Protein AF-H0E0T7-F1 (afdb_monomer_lite)

Foldseek 3Di:
DDPPPPDPDPPQPQQDDLVVLLVVLVVCLLVLLVLLLLLLVLLVVLVVLVVVLVVPQDPVLPDPCDPVNVVVCVVVVPPDQFAADSLLSVLLSLLVCLVSQLSSLLSNLSSLQSVQVNLLSLLVLLCSQPPPDDPVLSCLSNLLSNLLSVLSSVLSNQLSVLSNVLNPDGRVPSHPVSSVVSNVCSCVVSVVSVVSNLSSLLSNLVSQLSSLCSCLQQQQDPPVLSVLSNVLSVCSNVVPDVCSSNSSSVSSNQNSCLSVQNHVVGTGCCSVRSHRDHDDDPVRVVVVVVVVVVVVVVVVVVVPPPDPDPPDDDDPDDDDD

Secondary structure (DSSP, 8-state):
------------TT---HHHHHHHHHHHHHHHHHHHHHHHHHHHHHHHHHHHHHHTS-GGGSS---HHHHHHHHHTT---SS-BSHHHHHHHHHHHTHHHHHHHHHHHHHHHHHHHHHHHHHHHHHHHH---S-GGGGGHHHHHHHHHHHHHHHHHHHHHHHHHHHHTS-GGG-BHHHHHHHHHHHHHHTHHHHHHHHHHHHHHHHHHHHHHHHHHHHTSS-HHHHHHHHHHHHHHHSTT-TTHHHHHHHHHHHHHHHHTT-STT-S-THHHH-S--PPPPHHHHHHHHHHHHHHHHHHHHHHTSPP--------------

Organism: NCBI:txid1097667

Structure (mmCIF, N/CA/C/O backbone):
data_AF-H0E0T7-F1
#
_entry.id   AF-H0E0T7-F1
#
loop_
_atom_site.group_PDB
_atom_site.id
_atom_site.type_symbol
_atom_site.label_atom_id
_atom_site.label_alt_id
_atom_site.label_comp_id
_atom_site.label_asym_id
_atom_site.label_entity_id
_atom_site.label_seq_id
_atom_site.pdbx_PDB_ins_code
_atom_site.Cartn_x
_atom_site.Cartn_y
_atom_site.Cartn_z
_atom_site.occupancy
_atom_site.B_iso_or_equiv
_atom_site.auth_seq_id
_atom_site.auth_comp_id
_atom_site.auth_asym_id
_atom_site.auth_atom_id
_atom_site.pdbx_PDB_model_num
ATOM 1 N N . MET A 1 1 ? -18.294 32.234 38.973 1.00 54.59 1 MET A N 1
ATOM 2 C CA . MET A 1 1 ? -19.259 31.283 38.380 1.00 54.59 1 MET A CA 1
ATOM 3 C C . MET A 1 1 ? -18.972 31.163 36.890 1.00 54.59 1 MET A C 1
ATOM 5 O O . MET A 1 1 ? -19.380 32.014 36.115 1.00 54.59 1 MET A O 1
ATOM 9 N N . SER A 1 2 ? -18.179 30.170 36.495 1.00 55.69 2 SER A N 1
ATOM 10 C CA . SER A 1 2 ? -17.854 29.889 35.096 1.00 55.69 2 SER A CA 1
ATOM 11 C C . SER A 1 2 ? -19.007 29.110 34.465 1.00 55.69 2 SER A C 1
ATOM 13 O O . SER A 1 2 ? -19.163 27.913 34.684 1.00 55.69 2 SER A O 1
ATOM 15 N N . THR A 1 3 ? -19.840 29.794 33.684 1.00 61.31 3 THR A N 1
ATOM 16 C CA . THR A 1 3 ? -20.848 29.166 32.823 1.00 61.31 3 THR A CA 1
ATOM 17 C C . THR A 1 3 ? -20.144 28.277 31.804 1.00 61.31 3 THR A C 1
ATOM 19 O O . THR A 1 3 ? -19.611 28.752 30.797 1.00 61.31 3 THR A O 1
ATOM 22 N N . GLN A 1 4 ? -20.109 26.979 32.091 1.00 67.38 4 GLN A N 1
ATOM 23 C CA . GLN A 1 4 ? -19.620 25.947 31.193 1.00 67.38 4 GLN A CA 1
ATOM 24 C C . GLN A 1 4 ? -20.555 25.919 29.976 1.00 67.38 4 GLN A C 1
ATOM 26 O O . GLN A 1 4 ? -21.633 25.332 30.019 1.00 67.38 4 GLN A O 1
ATOM 31 N N . ARG A 1 5 ? -20.182 26.625 28.899 1.00 64.12 5 ARG A N 1
ATOM 32 C CA . ARG A 1 5 ? -20.914 26.587 27.626 1.00 64.12 5 ARG A CA 1
ATOM 33 C C . ARG A 1 5 ? -20.912 25.144 27.128 1.00 64.12 5 ARG A C 1
ATOM 35 O O . ARG A 1 5 ? -19.908 24.681 26.585 1.00 64.12 5 ARG A O 1
ATOM 42 N N . GLN A 1 6 ? -22.025 24.440 27.320 1.00 64.12 6 GLN A N 1
ATOM 43 C CA . GLN A 1 6 ? -22.269 23.159 26.672 1.00 64.12 6 GLN A CA 1
ATOM 44 C C . GLN A 1 6 ? -22.212 23.408 25.165 1.00 64.12 6 GLN A C 1
ATOM 46 O O . GLN A 1 6 ? -23.047 24.116 24.605 1.00 64.12 6 GLN A O 1
ATOM 51 N N . ARG A 1 7 ? -21.164 22.901 24.506 1.00 64.94 7 ARG A N 1
ATOM 52 C CA . ARG A 1 7 ? -21.111 22.934 23.045 1.00 64.94 7 ARG A CA 1
ATOM 53 C C . ARG A 1 7 ? -22.280 22.087 22.536 1.00 64.94 7 ARG A C 1
ATOM 55 O O . ARG A 1 7 ? -22.417 20.957 23.007 1.00 64.94 7 ARG A O 1
ATOM 62 N N . PRO A 1 8 ? -23.101 22.599 21.605 1.00 63.66 8 PRO A N 1
ATOM 63 C CA . PRO A 1 8 ? -24.199 21.827 21.046 1.00 63.66 8 PRO A CA 1
ATOM 64 C C . PRO A 1 8 ? -23.657 20.516 20.472 1.00 63.66 8 PRO A C 1
ATOM 66 O O . PRO A 1 8 ? -22.640 20.506 19.770 1.00 63.66 8 PRO A O 1
ATOM 69 N N . VAL A 1 9 ? -24.316 19.406 20.816 1.00 66.31 9 VAL A N 1
ATOM 70 C CA . VAL A 1 9 ? -23.969 18.076 20.312 1.00 66.31 9 VAL A CA 1
ATOM 71 C C . VAL A 1 9 ? -24.160 18.108 18.802 1.00 66.31 9 VAL A C 1
ATOM 73 O O . VAL A 1 9 ? -25.275 18.244 18.305 1.00 66.31 9 VAL A O 1
ATOM 76 N N . ARG A 1 10 ? -23.054 18.047 18.057 1.00 65.19 10 ARG A N 1
ATOM 77 C CA . ARG A 1 10 ? -23.099 18.026 16.597 1.00 65.19 10 ARG A CA 1
ATOM 78 C C . ARG A 1 10 ? -23.742 16.707 16.179 1.00 65.19 10 ARG A C 1
ATOM 80 O O . ARG A 1 10 ? -23.139 15.654 16.374 1.00 65.19 10 ARG A O 1
ATOM 87 N N . VAL A 1 11 ? -24.960 16.774 15.642 1.00 61.22 11 VAL A N 1
ATOM 88 C CA . VAL A 1 11 ? -25.666 15.602 15.116 1.00 61.22 11 VAL A CA 1
ATOM 89 C C . VAL A 1 11 ? -24.804 15.000 14.013 1.00 61.22 11 VAL A C 1
ATOM 91 O O . VAL A 1 11 ? -24.428 15.682 13.059 1.00 61.22 11 VAL A O 1
ATOM 94 N N . ILE A 1 12 ? -24.414 13.744 14.201 1.00 63.91 12 ILE A N 1
ATOM 95 C CA . ILE A 1 12 ? -23.593 13.007 13.251 1.00 63.91 12 ILE A CA 1
ATOM 96 C C . ILE A 1 12 ? -24.531 12.580 12.117 1.00 63.91 12 ILE A C 1
ATOM 98 O O . ILE A 1 12 ? -25.451 11.813 12.393 1.00 63.91 12 ILE A O 1
ATOM 102 N N . PRO A 1 13 ? -24.316 13.024 10.865 1.00 59.84 13 PRO A N 1
ATOM 103 C CA . PRO A 1 13 ? -25.237 12.753 9.754 1.00 59.84 13 PRO A CA 1
ATOM 104 C C . PRO A 1 13 ? -25.452 11.261 9.435 1.00 59.84 13 PRO A C 1
ATOM 106 O O . PRO A 1 13 ? -26.329 10.933 8.654 1.00 59.84 13 PRO A O 1
ATOM 109 N N . ASP A 1 14 ? -24.639 10.379 10.027 1.00 65.25 14 ASP A N 1
ATOM 110 C CA . ASP A 1 14 ? -24.499 8.955 9.698 1.00 65.25 14 ASP A CA 1
ATOM 111 C C . ASP A 1 14 ? -24.347 8.066 10.958 1.00 65.25 14 ASP A C 1
ATOM 113 O O . ASP A 1 14 ? -23.784 6.968 10.889 1.00 65.25 14 ASP A O 1
ATOM 117 N N . ALA A 1 15 ? -24.773 8.535 12.140 1.00 68.25 15 ALA A N 1
ATOM 118 C CA . ALA A 1 15 ? -24.691 7.734 13.366 1.00 68.25 15 ALA A CA 1
ATOM 119 C C . ALA A 1 15 ? -25.733 6.610 13.339 1.00 68.25 15 ALA A C 1
ATOM 121 O O . ALA A 1 15 ? -26.859 6.766 13.802 1.00 68.25 15 ALA A O 1
ATOM 122 N N . LEU A 1 16 ? -25.336 5.470 12.777 1.00 77.69 16 LEU A N 1
ATOM 123 C CA . LEU A 1 16 ? -26.046 4.213 12.959 1.00 77.69 16 LEU A CA 1
ATOM 124 C C . LEU A 1 16 ? -25.998 3.807 14.433 1.00 77.69 16 LEU A C 1
ATOM 126 O O . LEU A 1 16 ? -25.028 4.100 15.140 1.00 77.69 16 LEU A O 1
ATOM 130 N N . ASP A 1 17 ? -27.017 3.071 14.867 1.00 88.19 17 ASP A N 1
ATOM 131 C CA . ASP A 1 17 ? -26.993 2.417 16.170 1.00 88.19 17 ASP A CA 1
ATOM 132 C C . ASP A 1 17 ? -25.729 1.528 16.290 1.00 88.19 17 ASP A C 1
ATOM 134 O O . ASP A 1 17 ? -25.322 0.895 15.299 1.00 88.19 17 ASP A O 1
ATOM 138 N N . PRO A 1 18 ? -25.053 1.471 17.456 1.00 89.69 18 PRO A N 1
ATOM 139 C CA . PRO A 1 18 ? -23.836 0.680 17.611 1.00 89.69 18 PRO A CA 1
ATOM 140 C C . PRO A 1 18 ? -23.996 -0.786 17.197 1.00 89.69 18 PRO A C 1
ATOM 142 O O . PRO A 1 18 ? -23.063 -1.346 16.616 1.00 89.69 18 PRO A O 1
ATOM 145 N N . GLN A 1 19 ? -25.165 -1.400 17.414 1.00 91.62 19 GLN A N 1
ATOM 146 C CA . GLN A 1 19 ? -25.404 -2.792 17.019 1.00 91.62 19 GLN A CA 1
ATOM 147 C C . GLN A 1 19 ? -25.436 -2.944 15.496 1.00 91.62 19 GLN A C 1
ATOM 149 O O . GLN A 1 19 ? -24.751 -3.809 14.947 1.00 91.62 19 GLN A O 1
ATOM 154 N N . GLN A 1 20 ? -26.129 -2.039 14.799 1.00 91.50 20 GLN A N 1
ATOM 155 C CA . GLN A 1 20 ? -26.166 -2.012 13.333 1.00 91.50 20 GLN A CA 1
ATOM 156 C C . GLN A 1 20 ? -24.768 -1.817 12.731 1.00 91.50 20 GLN A C 1
ATOM 158 O O . GLN A 1 20 ? -24.409 -2.451 11.735 1.00 91.50 20 GLN A O 1
ATOM 163 N N . THR A 1 21 ? -23.941 -0.970 13.352 1.00 92.06 21 THR A N 1
ATOM 164 C CA . THR A 1 21 ? -22.544 -0.779 12.932 1.00 92.06 21 THR A CA 1
ATOM 165 C C . THR A 1 21 ? -21.756 -2.087 13.019 1.00 92.06 21 THR A C 1
ATOM 167 O O . THR A 1 21 ? -21.082 -2.458 12.053 1.00 92.06 21 THR A O 1
ATOM 170 N N . VAL A 1 22 ? -21.887 -2.814 14.131 1.00 94.19 22 VAL A N 1
ATOM 171 C CA . VAL A 1 22 ? -21.211 -4.102 14.352 1.00 94.19 22 VAL A CA 1
ATOM 172 C C . VAL A 1 22 ? -21.686 -5.165 13.364 1.00 94.19 22 VAL A C 1
ATOM 174 O O . VAL A 1 22 ? -20.870 -5.931 12.856 1.00 94.19 22 VAL A O 1
ATOM 177 N N . GLU A 1 23 ? -22.978 -5.226 13.046 1.00 94.81 23 GLU A N 1
ATOM 178 C CA . GLU A 1 23 ? -23.504 -6.186 12.068 1.00 94.81 23 GLU A CA 1
ATOM 179 C C . GLU A 1 23 ? -22.921 -5.981 10.668 1.00 94.81 23 GLU A C 1
ATOM 181 O O . GLU A 1 23 ? -22.515 -6.946 10.010 1.00 94.81 23 GLU A O 1
ATOM 186 N N . ILE A 1 24 ? -22.830 -4.725 10.220 1.00 93.44 24 ILE A N 1
ATOM 187 C CA . ILE A 1 24 ? -22.218 -4.387 8.930 1.00 93.44 24 ILE A CA 1
ATOM 188 C C . ILE A 1 24 ? -20.731 -4.760 8.939 1.00 93.44 24 ILE A C 1
ATOM 190 O O . ILE A 1 24 ? -20.232 -5.358 7.982 1.00 93.44 24 ILE A O 1
ATOM 194 N N . GLU A 1 25 ? -20.023 -4.442 10.022 1.00 94.88 25 GLU A N 1
ATOM 195 C CA . GLU A 1 25 ? -18.598 -4.743 10.160 1.00 94.88 25 GLU A CA 1
ATOM 196 C C . GLU A 1 25 ? -18.329 -6.244 10.198 1.00 94.88 25 GLU A C 1
ATOM 198 O O . GLU A 1 25 ? -17.434 -6.705 9.496 1.00 94.88 25 GLU A O 1
ATOM 203 N N . LYS A 1 26 ? -19.133 -7.035 10.917 1.00 95.62 26 LYS A N 1
ATOM 204 C CA . LYS A 1 26 ? -19.011 -8.503 10.962 1.00 95.62 26 LYS A CA 1
ATOM 205 C C . LYS A 1 26 ? -19.034 -9.135 9.571 1.00 95.62 26 LYS A C 1
ATOM 207 O O . LYS A 1 26 ? -18.266 -10.061 9.318 1.00 95.62 26 LYS A O 1
ATOM 212 N N . ARG A 1 27 ? -19.862 -8.619 8.656 1.00 96.12 27 ARG A N 1
ATOM 213 C CA . ARG A 1 27 ? -19.925 -9.099 7.262 1.00 96.12 27 ARG A CA 1
ATOM 214 C C . ARG A 1 27 ? -18.687 -8.711 6.451 1.00 96.12 27 ARG A C 1
ATOM 216 O O . ARG A 1 27 ? -18.260 -9.468 5.580 1.00 96.12 27 ARG A O 1
ATOM 223 N N . TRP A 1 28 ? -18.122 -7.534 6.713 1.00 96.06 28 TRP A N 1
ATOM 224 C CA . TRP A 1 28 ? -16.975 -7.007 5.972 1.00 96.06 28 TRP A CA 1
ATOM 225 C C . TRP A 1 28 ? -15.630 -7.533 6.486 1.00 96.06 28 TRP A C 1
ATOM 227 O O . TRP A 1 28 ? -14.752 -7.825 5.680 1.00 96.06 28 TRP A O 1
ATOM 237 N N . LEU A 1 29 ? -15.478 -7.717 7.798 1.00 96.31 29 LEU A N 1
ATOM 238 C CA . LEU A 1 29 ? -14.245 -8.119 8.480 1.00 96.31 29 LEU A CA 1
ATOM 239 C C . LEU A 1 29 ? -13.489 -9.298 7.842 1.00 96.31 29 LEU A C 1
ATOM 241 O O . LEU A 1 29 ? -12.291 -9.140 7.605 1.00 96.31 29 LEU A O 1
ATOM 245 N N . PRO A 1 30 ? -14.116 -10.448 7.514 1.00 97.81 30 PRO A N 1
ATOM 246 C CA . PRO A 1 30 ? -13.387 -11.550 6.889 1.00 97.81 30 PRO A CA 1
ATOM 247 C C . PRO A 1 30 ? -12.842 -11.171 5.508 1.00 97.81 30 PRO A C 1
ATOM 249 O O . PRO A 1 30 ? -11.707 -11.507 5.177 1.00 97.81 30 PRO A O 1
ATOM 252 N N . ARG A 1 31 ? -13.616 -10.409 4.725 1.00 97.94 31 ARG A N 1
ATOM 253 C CA . ARG A 1 31 ? -13.202 -9.928 3.401 1.00 97.94 31 ARG A CA 1
ATOM 254 C C . ARG A 1 31 ? -12.087 -8.899 3.534 1.00 97.94 31 ARG A C 1
ATOM 256 O O . ARG A 1 31 ? -11.059 -9.049 2.892 1.00 97.94 31 ARG A O 1
ATOM 263 N N . GLY A 1 32 ? -12.250 -7.914 4.417 1.00 97.62 32 GLY A N 1
ATOM 264 C CA . GLY A 1 32 ? -11.223 -6.918 4.727 1.00 97.62 32 GLY A CA 1
ATOM 265 C C . GLY A 1 32 ? -9.913 -7.561 5.181 1.00 97.62 32 GLY A C 1
ATOM 266 O O . GLY A 1 32 ? -8.845 -7.148 4.742 1.00 97.62 32 GLY A O 1
ATOM 267 N N . GLY A 1 33 ? -9.991 -8.624 5.983 1.00 98.00 33 GLY A N 1
ATOM 268 C CA . GLY A 1 33 ? -8.831 -9.395 6.416 1.00 98.00 33 GLY A CA 1
ATOM 269 C C . GLY A 1 33 ? -8.072 -10.060 5.267 1.00 98.00 33 GLY A C 1
ATOM 270 O O . GLY A 1 33 ? -6.858 -9.898 5.164 1.00 98.00 33 GLY A O 1
ATOM 271 N N . VAL A 1 34 ? -8.783 -10.754 4.373 1.00 98.50 34 VAL A N 1
ATOM 272 C CA . VAL A 1 34 ? -8.185 -11.374 3.175 1.00 98.50 34 VAL A CA 1
ATOM 273 C C . VAL A 1 34 ? -7.611 -10.314 2.232 1.00 98.50 34 VAL A C 1
ATOM 275 O O . VAL A 1 34 ? -6.477 -10.453 1.781 1.00 98.50 34 VAL A O 1
ATOM 278 N N . LEU A 1 35 ? -8.353 -9.229 1.987 1.00 98.31 35 LEU A N 1
ATOM 279 C CA . LEU A 1 35 ? -7.905 -8.112 1.151 1.00 98.31 35 LEU A CA 1
ATOM 280 C C . LEU A 1 35 ? -6.615 -7.489 1.690 1.00 98.31 35 LEU A C 1
ATOM 282 O O . LEU A 1 35 ? -5.707 -7.229 0.912 1.00 98.31 35 LEU A O 1
ATOM 286 N N . ALA A 1 36 ? -6.502 -7.296 3.007 1.00 98.38 36 ALA A N 1
ATOM 287 C CA . ALA A 1 36 ? -5.292 -6.766 3.631 1.00 98.38 36 ALA A CA 1
ATOM 288 C C . ALA A 1 36 ? -4.087 -7.698 3.466 1.00 98.38 36 ALA A C 1
ATOM 290 O O . ALA A 1 36 ? -3.005 -7.232 3.117 1.00 98.38 36 ALA A O 1
ATOM 291 N N . ILE A 1 37 ? -4.269 -9.009 3.651 1.00 98.56 37 ILE A N 1
ATOM 292 C CA . ILE A 1 37 ? -3.189 -9.985 3.451 1.00 98.56 37 ILE A CA 1
ATOM 293 C C . ILE A 1 37 ? -2.727 -9.977 1.993 1.00 98.56 37 ILE A C 1
ATOM 295 O O . ILE A 1 37 ? -1.532 -9.857 1.738 1.00 98.56 37 ILE A O 1
ATOM 299 N N . LEU A 1 38 ? -3.655 -10.045 1.036 1.00 98.50 38 LEU A N 1
ATOM 300 C CA . LEU A 1 38 ? -3.321 -10.021 -0.390 1.00 98.50 38 LEU A CA 1
ATOM 301 C C . LEU A 1 38 ? -2.666 -8.696 -0.804 1.00 98.50 38 LEU A C 1
ATOM 303 O O . LEU A 1 38 ? -1.661 -8.709 -1.510 1.00 98.50 38 LEU A O 1
ATOM 307 N N . ALA A 1 39 ? -3.171 -7.564 -0.307 1.00 97.94 39 ALA A N 1
ATOM 308 C CA . ALA A 1 39 ? -2.579 -6.248 -0.543 1.00 97.94 39 ALA A CA 1
ATOM 309 C C . ALA A 1 39 ? -1.152 -6.124 0.016 1.00 97.94 39 ALA A C 1
ATOM 311 O O . ALA A 1 39 ? -0.366 -5.334 -0.499 1.00 97.94 39 ALA A O 1
ATOM 312 N N . GLY A 1 40 ? -0.817 -6.877 1.070 1.00 97.31 40 GLY A N 1
ATOM 313 C CA . GLY A 1 40 ? 0.539 -6.954 1.612 1.00 97.31 40 GLY A CA 1
ATOM 314 C C . GLY A 1 40 ? 1.442 -7.935 0.862 1.00 97.31 40 GLY A C 1
ATOM 315 O O . GLY A 1 40 ? 2.601 -7.624 0.617 1.00 97.31 40 GLY A O 1
ATOM 316 N N . LEU A 1 41 ? 0.933 -9.109 0.485 1.00 98.06 41 LEU A N 1
ATOM 317 C CA . LEU A 1 41 ? 1.747 -10.173 -0.112 1.00 98.06 41 LEU A CA 1
ATOM 318 C C . LEU A 1 41 ? 2.013 -9.978 -1.607 1.00 98.06 41 LEU A C 1
ATOM 320 O O . LEU A 1 41 ? 3.118 -10.273 -2.049 1.00 98.06 41 LEU A O 1
ATOM 324 N N . LEU A 1 42 ? 1.049 -9.484 -2.390 1.00 97.94 42 LEU A N 1
ATOM 325 C CA . LEU A 1 42 ? 1.229 -9.357 -3.843 1.00 97.94 42 LEU A CA 1
ATOM 326 C C . LEU A 1 42 ? 2.368 -8.388 -4.213 1.00 97.94 42 LEU A C 1
ATOM 328 O O . LEU A 1 42 ? 3.257 -8.809 -4.954 1.00 97.94 42 LEU A O 1
ATOM 332 N N . PRO A 1 43 ? 2.441 -7.156 -3.661 1.00 95.94 43 PRO A N 1
ATOM 333 C CA . PRO A 1 43 ? 3.584 -6.270 -3.898 1.00 95.94 43 PRO A CA 1
ATOM 334 C C . PRO A 1 43 ? 4.914 -6.891 -3.464 1.00 95.94 43 PRO A C 1
ATOM 336 O O . PRO A 1 43 ? 5.921 -6.740 -4.147 1.00 95.94 43 PRO A O 1
ATOM 339 N N . LEU A 1 44 ? 4.918 -7.634 -2.350 1.00 95.88 44 LEU A N 1
ATOM 340 C CA . LEU A 1 44 ? 6.116 -8.303 -1.848 1.00 95.88 44 LEU A CA 1
ATOM 341 C C . LEU A 1 44 ? 6.620 -9.379 -2.820 1.00 95.88 44 LEU A C 1
ATOM 343 O O . LEU A 1 44 ? 7.819 -9.453 -3.070 1.00 95.88 44 LEU A O 1
ATOM 347 N N . ILE A 1 45 ? 5.718 -10.178 -3.397 1.00 96.94 45 ILE A N 1
ATOM 348 C CA . ILE A 1 45 ? 6.061 -11.151 -4.444 1.00 96.94 45 ILE A CA 1
ATOM 349 C C . ILE A 1 45 ? 6.608 -10.421 -5.675 1.00 96.94 45 ILE A C 1
ATOM 351 O O . ILE A 1 45 ? 7.632 -10.834 -6.210 1.00 96.94 45 ILE A O 1
ATOM 355 N N . GLY A 1 46 ? 5.984 -9.309 -6.080 1.00 95.12 46 GLY A N 1
ATOM 356 C CA . GLY A 1 46 ? 6.478 -8.473 -7.177 1.00 95.12 46 GLY A CA 1
ATOM 357 C C . GLY A 1 46 ? 7.914 -7.988 -6.951 1.00 95.12 46 GLY A C 1
ATOM 358 O O . GLY A 1 46 ? 8.751 -8.121 -7.838 1.00 95.12 46 GLY A O 1
ATOM 359 N N . ILE A 1 47 ? 8.227 -7.519 -5.741 1.00 93.50 47 ILE A N 1
ATOM 360 C CA . ILE A 1 47 ? 9.586 -7.098 -5.364 1.00 93.50 47 ILE A CA 1
ATOM 361 C C . ILE A 1 47 ? 10.568 -8.274 -5.406 1.00 93.50 47 ILE A C 1
ATOM 363 O O . ILE A 1 47 ? 11.690 -8.117 -5.871 1.00 93.50 47 ILE A O 1
ATOM 367 N N . ILE A 1 48 ? 10.173 -9.461 -4.939 1.00 94.38 48 ILE A N 1
ATOM 368 C CA . ILE A 1 48 ? 11.040 -10.650 -4.983 1.00 94.38 48 ILE A CA 1
ATOM 369 C C . ILE A 1 48 ? 11.350 -11.049 -6.432 1.00 94.38 48 ILE A C 1
ATOM 371 O O . ILE A 1 48 ? 12.493 -11.403 -6.721 1.00 94.38 48 ILE A O 1
ATOM 375 N N . LEU A 1 49 ? 10.372 -10.960 -7.340 1.00 94.69 49 LEU A N 1
ATOM 376 C CA . LEU A 1 49 ? 10.589 -11.194 -8.772 1.00 94.69 49 LEU A CA 1
ATOM 377 C C . LEU A 1 49 ? 11.580 -10.185 -9.357 1.00 94.69 49 LEU A C 1
ATOM 379 O O . LEU A 1 49 ? 12.513 -10.581 -10.048 1.00 94.69 49 LEU A O 1
ATOM 383 N N . GLU A 1 50 ? 11.425 -8.901 -9.034 1.00 90.88 50 GLU A N 1
ATOM 384 C CA . GLU A 1 50 ? 12.338 -7.844 -9.481 1.00 90.88 50 GLU A CA 1
ATOM 385 C C . GLU A 1 50 ? 13.761 -8.042 -8.935 1.00 90.88 50 GLU A C 1
ATOM 387 O O . GLU A 1 50 ? 14.737 -7.918 -9.675 1.00 90.88 50 GLU A O 1
ATOM 392 N N . ILE A 1 51 ? 13.894 -8.439 -7.663 1.00 91.50 51 ILE A N 1
ATOM 393 C CA . ILE A 1 51 ? 15.185 -8.821 -7.076 1.00 91.50 51 ILE A CA 1
ATOM 394 C C . ILE A 1 51 ? 15.776 -10.020 -7.826 1.00 91.50 51 ILE A C 1
ATOM 396 O O . ILE A 1 51 ? 16.980 -10.034 -8.071 1.00 91.50 51 ILE A O 1
ATOM 400 N N . GLY A 1 52 ? 14.956 -11.001 -8.212 1.00 92.44 52 GLY A N 1
ATOM 401 C CA . GLY A 1 52 ? 15.376 -12.133 -9.040 1.00 92.44 52 GLY A CA 1
ATOM 402 C C . GLY A 1 52 ? 15.997 -11.677 -10.359 1.00 92.44 52 GLY A C 1
ATOM 403 O O . GLY A 1 52 ? 17.153 -11.993 -10.608 1.00 92.44 52 GLY A O 1
ATOM 404 N N . VAL A 1 53 ? 15.285 -10.839 -11.119 1.00 90.88 53 VAL A N 1
ATOM 405 C CA . VAL A 1 53 ? 15.778 -10.247 -12.381 1.00 90.88 53 VAL A CA 1
ATOM 406 C C . VAL A 1 53 ? 17.068 -9.451 -12.167 1.00 90.88 53 VAL A C 1
ATOM 408 O O . VAL A 1 53 ? 17.972 -9.456 -12.996 1.00 90.88 53 VAL A O 1
ATOM 411 N N . SER A 1 54 ? 17.188 -8.770 -11.028 1.00 86.56 54 SER A N 1
ATOM 412 C CA . SER A 1 54 ? 18.370 -7.963 -10.728 1.00 86.56 54 SER A CA 1
ATOM 413 C C . SER A 1 54 ? 19.644 -8.774 -10.462 1.00 86.56 54 SER A C 1
ATOM 415 O O . SER A 1 54 ? 20.724 -8.191 -10.549 1.00 86.56 54 SER A O 1
ATOM 417 N N . ARG A 1 55 ? 19.532 -10.076 -10.148 1.00 87.62 55 ARG A N 1
ATOM 418 C CA . ARG A 1 55 ? 20.682 -10.968 -9.908 1.00 87.62 55 ARG A CA 1
ATOM 419 C C . ARG A 1 55 ? 21.390 -11.390 -11.189 1.00 87.62 55 ARG A C 1
ATOM 421 O O . ARG A 1 55 ? 22.575 -11.674 -11.122 1.00 87.62 55 ARG A O 1
ATOM 428 N N . ASP A 1 56 ? 20.689 -11.380 -12.319 1.00 83.12 56 ASP A N 1
ATOM 429 C CA . ASP A 1 56 ? 21.262 -11.713 -13.629 1.00 83.12 56 ASP A CA 1
ATOM 430 C C . ASP A 1 56 ? 21.958 -10.506 -14.282 1.00 83.12 56 ASP A C 1
ATOM 432 O O . ASP A 1 56 ? 22.447 -10.583 -15.410 1.00 83.12 56 ASP A O 1
ATOM 436 N N . ARG A 1 57 ? 22.027 -9.365 -13.579 1.00 78.12 57 ARG A N 1
ATOM 437 C CA . ARG A 1 57 ? 22.845 -8.234 -14.017 1.00 78.12 57 ARG A CA 1
ATOM 438 C C . ARG A 1 57 ? 24.325 -8.647 -14.003 1.00 78.12 57 ARG A C 1
ATOM 440 O O . ARG A 1 57 ? 24.779 -9.153 -12.981 1.00 78.12 57 ARG A O 1
ATOM 447 N N . PRO A 1 58 ? 25.093 -8.359 -15.069 1.00 69.19 58 PRO A N 1
ATOM 448 C CA . PRO A 1 58 ? 26.537 -8.553 -15.060 1.00 69.19 58 PRO A CA 1
ATOM 449 C C . PRO A 1 58 ? 27.151 -7.808 -13.870 1.00 69.19 58 PRO A C 1
ATOM 451 O O . PRO A 1 58 ? 26.895 -6.611 -13.712 1.00 69.19 58 PRO A O 1
ATOM 454 N N . ASP A 1 59 ? 27.969 -8.481 -13.058 1.00 64.81 59 ASP A N 1
ATOM 455 C CA . ASP A 1 59 ? 28.669 -7.864 -11.916 1.00 64.81 59 ASP A CA 1
ATOM 456 C C . ASP A 1 59 ? 29.517 -6.649 -12.356 1.00 64.81 59 ASP A C 1
ATOM 458 O O . ASP A 1 59 ? 29.683 -5.672 -11.618 1.00 64.81 59 ASP A O 1
ATOM 462 N N . ASP A 1 60 ? 29.959 -6.655 -13.615 1.00 56.44 60 ASP A N 1
ATOM 463 C CA . ASP A 1 60 ? 30.720 -5.584 -14.261 1.00 56.44 60 ASP A CA 1
ATOM 464 C C . ASP A 1 60 ? 29.900 -4.304 -14.501 1.00 56.44 60 ASP A C 1
ATOM 466 O O . ASP A 1 60 ? 30.469 -3.222 -14.634 1.00 56.44 60 ASP A O 1
ATOM 470 N N . ALA A 1 61 ? 28.564 -4.386 -14.524 1.00 50.41 61 ALA A N 1
ATOM 471 C CA . ALA A 1 61 ? 27.685 -3.223 -14.678 1.00 50.41 61 ALA A CA 1
ATOM 472 C C . ALA A 1 61 ? 27.634 -2.348 -13.411 1.00 50.41 61 ALA A C 1
ATOM 474 O O . ALA A 1 61 ? 27.241 -1.181 -13.479 1.00 50.41 61 ALA A O 1
ATOM 475 N N . GLY A 1 62 ? 28.019 -2.906 -12.256 1.00 48.09 62 GLY A N 1
ATOM 476 C CA . GLY A 1 62 ? 28.147 -2.190 -10.984 1.00 48.09 62 GLY A CA 1
ATOM 477 C C . GLY A 1 62 ? 29.553 -1.647 -10.715 1.00 48.09 62 GLY A C 1
ATOM 478 O O . GLY A 1 62 ? 29.718 -0.813 -9.821 1.00 48.09 62 GLY A O 1
ATOM 479 N N . GLN A 1 63 ? 30.565 -2.082 -11.473 1.00 52.78 63 GLN A N 1
ATOM 480 C CA . GLN A 1 63 ? 31.901 -1.511 -11.366 1.00 52.78 63 GLN A CA 1
ATOM 481 C C . GLN A 1 63 ? 31.909 -0.141 -12.040 1.00 52.78 63 GLN A C 1
ATOM 483 O O . GLN A 1 63 ? 31.610 0.001 -13.225 1.00 52.78 63 GLN A O 1
ATOM 488 N N . VAL A 1 64 ? 32.259 0.892 -11.272 1.00 54.97 64 VAL A N 1
ATOM 489 C CA . VAL A 1 64 ? 32.600 2.200 -11.829 1.00 54.97 64 VAL A CA 1
ATOM 490 C C . VAL A 1 64 ? 33.810 1.973 -12.730 1.00 54.97 64 VAL A C 1
ATOM 492 O O . VAL A 1 64 ? 34.931 1.882 -12.233 1.00 54.97 64 VAL A O 1
ATOM 495 N N . VAL A 1 65 ? 33.583 1.821 -14.038 1.00 58.94 65 VAL A N 1
ATOM 496 C CA . VAL A 1 65 ? 34.664 1.728 -15.021 1.00 58.94 65 VAL A CA 1
ATOM 497 C C . VAL A 1 65 ? 35.483 2.994 -14.847 1.00 58.94 65 VAL A C 1
ATOM 499 O O . VAL A 1 65 ? 34.977 4.106 -15.036 1.00 58.94 65 VAL A O 1
ATOM 502 N N . SER A 1 66 ? 36.721 2.836 -14.384 1.00 65.50 66 SER A N 1
ATOM 503 C CA . SER A 1 66 ? 37.572 3.985 -14.133 1.00 65.50 66 SER A CA 1
ATOM 504 C C . SER A 1 66 ? 37.798 4.725 -15.452 1.00 65.50 66 SER A C 1
ATOM 506 O O . SER A 1 66 ? 37.790 4.128 -16.531 1.00 65.50 66 SER A O 1
ATOM 508 N N . VAL A 1 67 ? 38.017 6.042 -15.391 1.00 69.56 67 VAL A N 1
ATOM 509 C CA . VAL A 1 67 ? 38.371 6.820 -16.593 1.00 69.56 67 VAL A CA 1
ATOM 510 C C . VAL A 1 67 ? 39.596 6.202 -17.284 1.00 69.56 67 VAL A C 1
ATOM 512 O O . VAL A 1 67 ? 39.668 6.195 -18.509 1.00 69.56 67 VAL A O 1
ATOM 515 N N . ALA A 1 68 ? 40.515 5.615 -16.508 1.00 71.75 68 ALA A N 1
ATOM 516 C CA . ALA A 1 68 ? 41.655 4.871 -17.024 1.00 71.75 68 ALA A CA 1
ATOM 517 C C . ALA A 1 68 ? 41.221 3.626 -17.817 1.00 71.75 68 ALA A C 1
ATOM 519 O O . ALA A 1 68 ? 41.613 3.514 -18.972 1.00 71.75 68 ALA A O 1
ATOM 520 N N . ASP A 1 69 ? 40.355 2.763 -17.275 1.00 70.38 69 ASP A N 1
ATOM 521 C CA . ASP A 1 69 ? 39.852 1.575 -17.987 1.00 70.38 69 ASP A CA 1
ATOM 522 C C . ASP A 1 69 ? 39.088 1.940 -19.262 1.00 70.38 69 ASP A C 1
ATOM 524 O O . ASP A 1 69 ? 39.229 1.270 -20.286 1.00 70.38 69 ASP A O 1
ATOM 528 N N . ALA A 1 70 ? 38.309 3.026 -19.229 1.00 69.75 70 ALA A N 1
ATOM 529 C CA . ALA A 1 70 ? 37.609 3.531 -20.406 1.00 69.75 70 ALA A CA 1
ATOM 530 C C . ALA A 1 70 ? 38.594 3.971 -21.507 1.00 69.75 70 ALA A C 1
ATOM 532 O O . ALA A 1 70 ? 38.406 3.629 -22.676 1.00 69.75 70 ALA A O 1
ATOM 533 N N . ILE A 1 71 ? 39.672 4.674 -21.136 1.00 73.38 71 ILE A N 1
ATOM 534 C CA . ILE A 1 71 ? 40.734 5.092 -22.064 1.00 73.38 71 ILE A CA 1
ATOM 535 C C . ILE A 1 71 ? 41.523 3.880 -22.573 1.00 73.38 71 ILE A C 1
ATOM 537 O O . ILE A 1 71 ? 41.823 3.816 -23.763 1.00 73.38 71 ILE A O 1
ATOM 541 N N . THR A 1 72 ? 41.839 2.908 -21.715 1.00 77.19 72 THR A N 1
ATOM 542 C CA . THR A 1 72 ? 42.589 1.704 -22.100 1.00 77.19 72 THR A CA 1
ATOM 543 C C . THR A 1 72 ? 41.795 0.834 -23.070 1.00 77.19 72 THR A C 1
ATOM 545 O O . THR A 1 72 ? 42.359 0.389 -24.067 1.00 77.19 72 THR A O 1
ATOM 548 N N . ARG A 1 73 ? 40.485 0.652 -22.852 1.00 69.12 73 ARG A N 1
ATOM 549 C CA . ARG A 1 73 ? 39.601 -0.061 -23.796 1.00 69.12 73 ARG A CA 1
ATOM 550 C C . ARG A 1 73 ? 39.498 0.667 -25.136 1.00 69.12 73 ARG A C 1
ATOM 552 O O . ARG A 1 73 ? 39.646 0.042 -26.182 1.00 69.12 73 ARG A O 1
ATOM 559 N N . TYR A 1 74 ? 39.346 1.994 -25.109 1.00 70.50 74 TYR A N 1
ATOM 560 C CA . TYR A 1 74 ? 39.336 2.810 -26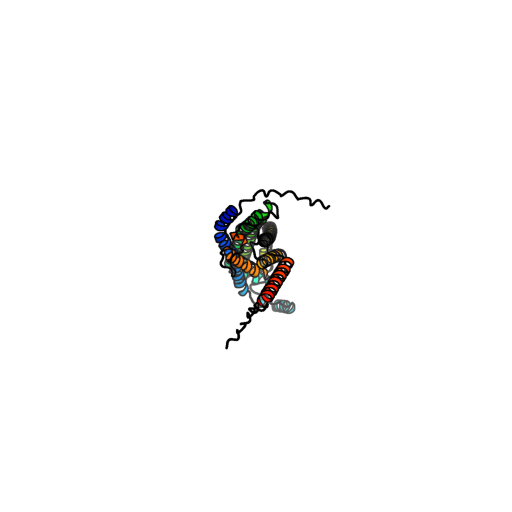.326 1.00 70.50 74 TYR A CA 1
ATOM 561 C C . TYR A 1 74 ? 40.660 2.710 -27.104 1.00 70.50 74 TYR A C 1
ATOM 563 O O . TYR A 1 74 ? 40.658 2.537 -28.322 1.00 70.50 74 TYR A O 1
ATOM 571 N N . ALA A 1 75 ? 41.796 2.771 -26.404 1.00 77.25 75 ALA A N 1
ATOM 572 C CA . ALA A 1 75 ? 43.129 2.685 -26.996 1.00 77.25 75 ALA A CA 1
ATOM 573 C C . ALA A 1 75 ? 43.468 1.284 -27.533 1.00 77.25 75 ALA A C 1
ATOM 575 O O . ALA A 1 75 ? 44.219 1.171 -28.500 1.00 77.25 75 ALA A O 1
ATOM 576 N N . ALA A 1 76 ? 42.905 0.225 -26.945 1.00 77.19 76 ALA A N 1
ATOM 577 C CA . ALA A 1 76 ? 43.097 -1.153 -27.394 1.00 77.19 76 ALA A CA 1
ATOM 578 C C . ALA A 1 76 ? 42.377 -1.474 -28.718 1.00 77.19 76 ALA A C 1
ATOM 580 O O . ALA A 1 76 ? 42.497 -2.590 -29.219 1.00 77.19 76 ALA A O 1
ATOM 581 N N . GLY A 1 77 ? 41.606 -0.534 -29.279 1.00 63.22 77 GLY A N 1
ATOM 582 C CA . GLY A 1 77 ? 40.758 -0.805 -30.441 1.00 63.22 77 GLY A CA 1
ATOM 583 C C . GLY A 1 77 ? 39.636 -1.797 -30.133 1.00 63.22 77 GLY A C 1
ATOM 584 O O . GLY A 1 77 ? 38.941 -2.231 -31.051 1.00 63.22 77 GLY A O 1
ATOM 585 N N . ASP A 1 78 ? 39.433 -2.120 -28.850 1.00 59.03 78 ASP A N 1
ATOM 586 C CA . ASP A 1 78 ? 38.283 -2.852 -28.347 1.00 59.03 78 ASP A CA 1
ATOM 587 C C . ASP A 1 78 ? 37.078 -1.909 -28.379 1.00 59.03 78 ASP A C 1
ATOM 589 O O . ASP A 1 78 ? 36.566 -1.425 -27.370 1.00 59.03 78 ASP A O 1
ATOM 593 N N . GLN A 1 79 ? 36.642 -1.602 -29.600 1.00 53.78 79 GLN A N 1
ATOM 594 C CA . GLN A 1 79 ? 35.385 -0.916 -29.858 1.00 53.78 79 GLN A CA 1
ATOM 595 C C . GLN A 1 79 ? 34.182 -1.841 -29.635 1.00 53.78 79 GLN A C 1
ATOM 597 O O . GLN A 1 79 ? 33.098 -1.508 -30.099 1.00 53.78 79 GLN A O 1
ATOM 602 N N . GLY A 1 80 ? 34.368 -2.961 -28.917 1.00 50.25 80 GLY A N 1
ATOM 603 C CA . GLY A 1 80 ? 33.328 -3.791 -28.331 1.00 50.25 80 GLY A CA 1
ATOM 604 C C . GLY A 1 80 ? 32.293 -4.243 -29.346 1.00 50.25 80 GLY A C 1
ATOM 605 O O . GLY A 1 80 ? 31.308 -3.550 -29.589 1.00 50.25 80 GLY A O 1
ATOM 606 N N . GLN A 1 81 ? 32.466 -5.444 -29.894 1.00 44.69 81 GLN A N 1
ATOM 607 C CA . GLN A 1 81 ? 31.365 -6.134 -30.556 1.00 44.69 81 GLN A CA 1
ATOM 608 C C . GLN A 1 81 ? 30.246 -6.386 -29.529 1.00 44.69 81 GLN A C 1
ATOM 610 O O . GLN A 1 81 ? 30.221 -7.414 -28.861 1.00 44.69 81 GLN A O 1
ATOM 615 N N . GLY A 1 82 ? 29.317 -5.436 -29.406 1.00 48.22 82 GLY A N 1
ATOM 616 C CA . GLY A 1 82 ? 27.913 -5.763 -29.198 1.00 48.22 82 GLY A CA 1
ATOM 617 C C . GLY A 1 82 ? 27.161 -5.211 -27.997 1.00 48.22 82 GLY A C 1
ATOM 618 O O . GLY A 1 82 ? 25.951 -5.373 -27.949 1.00 48.22 82 GLY A O 1
ATOM 619 N N . LEU A 1 83 ? 27.796 -4.520 -27.057 1.00 53.56 83 LEU A N 1
ATOM 620 C CA . LEU A 1 83 ? 27.074 -3.790 -26.011 1.00 53.56 83 LEU A CA 1
ATOM 621 C C . LEU A 1 83 ? 27.822 -2.488 -25.763 1.00 53.56 83 LEU A C 1
ATOM 623 O O . LEU A 1 83 ? 28.785 -2.439 -24.995 1.00 53.56 83 LEU A O 1
ATOM 627 N N . HIS A 1 84 ? 27.422 -1.420 -26.456 1.00 62.94 84 HIS A N 1
ATOM 628 C CA . HIS A 1 84 ? 28.081 -0.127 -26.297 1.00 62.94 84 HIS A CA 1
ATOM 629 C C . HIS A 1 84 ? 27.581 0.541 -25.017 1.00 62.94 84 HIS A C 1
ATOM 631 O O . HIS A 1 84 ? 26.747 1.438 -25.074 1.00 62.94 84 HIS A O 1
ATOM 637 N N . GLY A 1 85 ? 28.120 0.089 -23.882 1.00 65.12 85 GLY A N 1
ATOM 638 C CA . GLY A 1 85 ? 28.059 0.727 -22.571 1.00 65.12 85 GLY A CA 1
ATOM 639 C C . GLY A 1 85 ? 27.119 0.095 -21.544 1.00 65.12 85 GLY A C 1
ATOM 640 O O . GLY A 1 85 ? 26.264 -0.734 -21.842 1.00 65.12 85 GLY A O 1
ATOM 641 N N . ILE A 1 86 ? 27.317 0.503 -20.287 1.00 72.56 86 ILE A N 1
ATOM 642 C CA . ILE A 1 86 ? 26.651 -0.071 -19.107 1.00 72.56 86 ILE A CA 1
ATOM 643 C C . ILE A 1 86 ? 25.123 0.045 -19.213 1.00 72.56 86 ILE A C 1
ATOM 645 O O . ILE A 1 86 ? 24.411 -0.876 -18.824 1.00 72.56 86 ILE A O 1
ATOM 649 N N . GLN A 1 87 ? 24.605 1.147 -19.767 1.00 76.12 87 GLN A N 1
ATOM 650 C CA . GLN A 1 87 ? 23.159 1.343 -19.893 1.00 76.12 87 GLN A CA 1
ATOM 651 C C . GLN A 1 87 ? 22.532 0.402 -20.922 1.00 76.12 87 GLN A C 1
ATOM 653 O O . GLN A 1 87 ? 21.467 -0.141 -20.643 1.00 76.12 87 GLN A O 1
ATOM 658 N N . ALA A 1 88 ? 23.201 0.159 -22.054 1.00 81.50 88 ALA A N 1
ATOM 659 C CA . ALA A 1 88 ? 22.757 -0.819 -23.046 1.00 81.50 88 ALA A CA 1
ATOM 660 C C . ALA A 1 88 ? 22.731 -2.240 -22.464 1.00 81.50 88 ALA A C 1
ATOM 662 O O . ALA A 1 88 ? 21.718 -2.924 -22.573 1.00 81.50 88 ALA A O 1
ATOM 663 N N . GLY A 1 89 ? 23.790 -2.651 -21.756 1.00 81.19 89 GLY A N 1
ATOM 664 C CA . GLY A 1 89 ? 23.835 -3.962 -21.097 1.00 81.19 89 GLY A CA 1
ATOM 665 C C . GLY A 1 89 ? 22.740 -4.136 -20.043 1.00 81.19 89 GLY A C 1
ATOM 666 O O . GLY A 1 89 ? 22.058 -5.157 -20.013 1.00 81.19 89 GLY A O 1
ATOM 667 N N . VAL A 1 90 ? 22.506 -3.115 -19.213 1.00 82.88 90 VAL A N 1
ATOM 668 C CA . VAL A 1 90 ? 21.406 -3.140 -18.240 1.00 82.88 90 VAL A CA 1
ATOM 669 C C . VAL A 1 90 ? 20.055 -3.213 -18.957 1.00 82.88 90 VAL A C 1
ATOM 671 O O . VAL A 1 90 ? 19.245 -4.069 -18.613 1.00 82.88 90 VAL A O 1
ATOM 674 N N . ALA A 1 91 ? 19.802 -2.363 -19.953 1.00 85.25 91 ALA A N 1
ATOM 675 C CA . ALA A 1 91 ? 18.536 -2.346 -20.685 1.00 85.25 91 ALA A CA 1
ATOM 676 C C . ALA A 1 91 ? 18.242 -3.687 -21.378 1.00 85.25 91 ALA A C 1
ATOM 678 O O . ALA A 1 91 ? 17.115 -4.166 -21.270 1.00 85.25 91 ALA A O 1
ATOM 679 N N . ALA A 1 92 ? 19.250 -4.320 -21.987 1.00 85.88 92 ALA A N 1
ATOM 680 C CA . ALA A 1 92 ? 19.127 -5.640 -22.606 1.00 85.88 92 ALA A CA 1
ATOM 681 C C . ALA A 1 92 ? 18.715 -6.716 -21.585 1.00 85.88 92 ALA A C 1
ATOM 683 O O . ALA A 1 92 ? 17.712 -7.396 -21.784 1.00 85.88 92 ALA A O 1
ATOM 684 N N . VAL A 1 93 ? 19.396 -6.784 -20.432 1.00 86.56 93 VAL A N 1
ATOM 685 C CA . VAL A 1 93 ? 19.072 -7.743 -19.355 1.00 86.56 93 VAL A CA 1
ATOM 686 C C . VAL A 1 93 ? 17.642 -7.562 -18.838 1.00 86.56 93 VAL A C 1
ATOM 688 O O . VAL A 1 93 ? 16.941 -8.543 -18.586 1.00 86.56 93 VAL A O 1
ATOM 691 N N . TYR A 1 94 ? 17.180 -6.315 -18.675 1.00 87.25 94 TYR A N 1
ATOM 692 C CA . TYR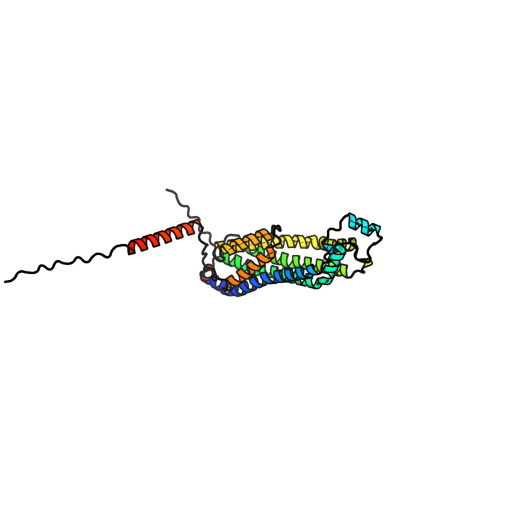 A 1 94 ? 15.790 -6.046 -18.284 1.00 87.25 94 TYR A CA 1
ATOM 693 C C . TYR A 1 94 ? 14.793 -6.405 -19.391 1.00 87.25 94 TYR A C 1
ATOM 695 O O . TYR A 1 94 ? 13.710 -6.895 -19.073 1.00 87.25 94 TYR A O 1
ATOM 703 N N . GLY A 1 95 ? 15.145 -6.176 -20.657 1.00 87.75 95 GLY A N 1
ATOM 704 C CA . GLY A 1 95 ? 14.321 -6.541 -21.807 1.00 87.75 95 GLY A CA 1
ATOM 705 C C . GLY A 1 95 ? 14.093 -8.045 -21.914 1.00 87.75 95 GLY A C 1
ATOM 706 O O . GLY A 1 95 ? 12.952 -8.483 -22.060 1.00 87.75 95 GLY A O 1
ATOM 707 N N . ASP A 1 96 ? 15.137 -8.846 -21.699 1.00 92.12 96 ASP A N 1
ATOM 708 C CA . ASP A 1 96 ? 15.045 -10.315 -21.697 1.00 92.12 96 ASP A CA 1
ATOM 709 C C . ASP A 1 96 ? 14.129 -10.846 -20.583 1.00 92.12 96 ASP A C 1
ATOM 711 O O . ASP A 1 96 ? 13.503 -11.901 -20.706 1.00 92.12 96 ASP A O 1
ATOM 715 N N . HIS A 1 97 ? 13.982 -10.071 -19.507 1.00 93.88 97 HIS A N 1
ATOM 716 C CA . HIS A 1 97 ? 13.124 -10.378 -18.368 1.00 93.88 97 HIS A CA 1
ATOM 717 C C . HIS A 1 97 ? 11.815 -9.577 -18.350 1.00 93.88 97 HIS A C 1
ATOM 719 O O . HIS A 1 97 ? 11.156 -9.501 -17.305 1.00 93.88 97 HIS A O 1
ATOM 725 N N . ALA A 1 98 ? 11.389 -9.010 -19.483 1.00 93.69 98 ALA A N 1
ATOM 726 C CA . ALA A 1 98 ? 10.194 -8.170 -19.560 1.00 93.69 98 ALA A CA 1
ATOM 727 C C . ALA A 1 98 ? 8.936 -8.859 -19.007 1.00 93.69 98 ALA A C 1
ATOM 729 O O . ALA A 1 98 ? 8.158 -8.231 -18.293 1.00 93.69 98 ALA A O 1
ATOM 730 N N . ALA A 1 99 ? 8.767 -10.168 -19.226 1.00 94.25 99 ALA A N 1
ATOM 731 C CA . ALA A 1 99 ? 7.644 -10.926 -18.666 1.00 94.25 99 ALA A CA 1
ATOM 732 C C . ALA A 1 99 ? 7.619 -10.906 -17.124 1.00 94.25 99 ALA A C 1
ATOM 734 O O . ALA A 1 99 ? 6.555 -10.743 -16.520 1.00 94.25 99 ALA A O 1
ATOM 735 N N . SER A 1 100 ? 8.784 -11.014 -16.480 1.00 94.19 100 SER A N 1
ATOM 736 C CA . SER A 1 100 ? 8.918 -10.935 -15.021 1.00 94.19 100 SER A CA 1
ATOM 737 C C . SER A 1 100 ? 8.637 -9.524 -14.501 1.00 94.19 100 SER A C 1
ATOM 739 O O . SER A 1 100 ? 7.998 -9.382 -13.458 1.00 94.19 100 SER A O 1
ATOM 741 N N . LEU A 1 101 ? 9.054 -8.488 -15.238 1.00 93.94 101 LEU A N 1
ATOM 742 C CA . LEU A 1 101 ? 8.775 -7.083 -14.906 1.00 93.94 101 LEU A CA 1
ATOM 743 C C . LEU A 1 101 ? 7.292 -6.735 -15.067 1.00 93.94 101 LEU A C 1
ATOM 745 O O . LEU A 1 101 ? 6.705 -6.079 -14.211 1.00 93.94 101 LEU A O 1
ATOM 749 N N . ILE A 1 102 ? 6.652 -7.214 -16.133 1.00 96.06 102 ILE A N 1
ATOM 750 C CA . ILE A 1 102 ? 5.207 -7.065 -16.335 1.00 96.06 102 ILE A CA 1
ATOM 751 C C . ILE A 1 102 ? 4.461 -7.801 -15.219 1.00 96.06 102 ILE A C 1
ATOM 753 O O . ILE A 1 102 ? 3.538 -7.250 -14.617 1.00 96.06 102 ILE A O 1
ATOM 757 N N . GLY A 1 103 ? 4.889 -9.021 -14.882 1.00 96.94 103 GLY A N 1
ATOM 758 C CA . GLY A 1 103 ? 4.343 -9.783 -13.762 1.00 96.94 103 GLY A CA 1
ATOM 759 C C . GLY A 1 103 ? 4.454 -9.033 -12.432 1.00 96.94 103 GLY A C 1
ATOM 760 O O . GLY A 1 103 ? 3.461 -8.909 -11.711 1.00 96.94 103 GLY A O 1
ATOM 761 N N . SER A 1 104 ? 5.626 -8.475 -12.113 1.00 95.75 104 SER A N 1
ATOM 762 C CA . SER A 1 104 ? 5.828 -7.699 -10.883 1.00 95.75 104 SER A CA 1
ATOM 763 C C . SER A 1 104 ? 5.018 -6.399 -10.868 1.00 95.75 104 SER A C 1
ATOM 765 O O . SER A 1 104 ? 4.456 -6.046 -9.824 1.00 95.75 104 SER A O 1
ATOM 767 N N . ALA A 1 105 ? 4.886 -5.720 -12.011 1.00 95.25 105 ALA A N 1
ATOM 768 C CA . ALA A 1 105 ? 4.056 -4.530 -12.168 1.00 95.25 105 ALA A CA 1
ATOM 769 C C . ALA A 1 105 ? 2.578 -4.837 -11.893 1.00 95.25 105 ALA A C 1
ATOM 771 O O . ALA A 1 105 ? 1.948 -4.156 -11.082 1.00 95.25 105 ALA A O 1
ATOM 772 N N . LEU A 1 106 ? 2.038 -5.903 -12.492 1.00 97.69 106 LEU A N 1
ATOM 773 C CA . LEU A 1 106 ? 0.650 -6.330 -12.289 1.00 97.69 106 LEU A CA 1
ATOM 774 C C . LEU A 1 106 ? 0.374 -6.708 -10.828 1.00 97.69 106 LEU A C 1
ATOM 776 O O . LEU A 1 106 ? -0.664 -6.335 -10.277 1.00 97.69 106 LEU A O 1
ATOM 780 N N . LEU A 1 107 ? 1.308 -7.407 -10.176 1.00 97.62 107 LEU A N 1
ATOM 781 C CA . LEU A 1 107 ? 1.197 -7.765 -8.759 1.00 97.62 107 LEU A CA 1
ATOM 782 C C . LEU A 1 107 ? 1.187 -6.527 -7.851 1.00 97.62 107 LEU A C 1
ATOM 784 O O . LEU A 1 107 ? 0.366 -6.443 -6.931 1.00 97.62 107 LEU A O 1
ATOM 788 N N . ASN A 1 108 ? 2.051 -5.547 -8.125 1.00 95.88 108 ASN A N 1
ATOM 789 C CA . ASN A 1 108 ? 2.072 -4.270 -7.411 1.00 95.88 108 ASN A CA 1
ATOM 790 C C . ASN A 1 108 ? 0.777 -3.473 -7.622 1.00 95.88 108 ASN A C 1
ATOM 792 O O . ASN A 1 108 ? 0.176 -3.005 -6.650 1.00 95.88 108 ASN A O 1
ATOM 796 N N . GLY A 1 109 ? 0.316 -3.370 -8.869 1.00 96.31 109 GLY A N 1
ATOM 797 C CA . GLY A 1 109 ? -0.939 -2.721 -9.239 1.00 96.31 109 GLY A CA 1
ATOM 798 C C . GLY A 1 109 ? -2.145 -3.311 -8.537 1.00 96.31 109 GLY A C 1
ATOM 799 O O . GLY A 1 109 ? -2.929 -2.594 -7.913 1.00 96.31 109 GLY A O 1
ATOM 800 N N . LEU A 1 110 ? -2.266 -4.637 -8.581 1.00 98.19 110 LEU A N 1
ATOM 801 C CA . LEU A 1 110 ? -3.345 -5.355 -7.917 1.00 98.19 110 LEU A CA 1
ATOM 802 C C . LEU A 1 110 ? -3.283 -5.154 -6.400 1.00 98.19 110 LEU A C 1
ATOM 804 O O . LEU A 1 110 ? -4.299 -4.837 -5.783 1.00 98.19 110 LEU A O 1
ATOM 808 N N . GLY A 1 111 ? -2.095 -5.254 -5.799 1.00 97.25 111 GLY A N 1
ATOM 809 C CA . GLY A 1 111 ? -1.902 -4.970 -4.378 1.00 97.25 111 GLY A CA 1
ATOM 810 C C . GLY A 1 111 ? -2.339 -3.553 -3.992 1.00 97.25 111 GLY A C 1
ATOM 811 O O . GLY A 1 111 ? -3.018 -3.369 -2.980 1.00 97.25 111 GLY A O 1
ATOM 812 N N . ALA A 1 112 ? -2.029 -2.556 -4.825 1.00 96.31 112 ALA A N 1
ATOM 813 C CA . ALA A 1 112 ? -2.489 -1.185 -4.639 1.00 96.31 112 ALA A CA 1
ATOM 814 C C . ALA A 1 112 ? -4.016 -1.057 -4.746 1.00 96.31 112 ALA A C 1
ATOM 816 O O . ALA A 1 112 ? -4.629 -0.435 -3.879 1.00 96.31 112 ALA A O 1
ATOM 817 N N . LEU A 1 113 ? -4.645 -1.682 -5.743 1.00 97.88 113 LEU A N 1
ATOM 818 C CA . LEU A 1 113 ? -6.101 -1.654 -5.922 1.00 97.88 113 LEU A CA 1
ATOM 819 C C . LEU A 1 113 ? -6.847 -2.291 -4.745 1.00 97.88 113 LEU A C 1
ATOM 821 O O . LEU A 1 113 ? -7.872 -1.768 -4.308 1.00 97.88 113 LEU A O 1
ATOM 825 N N . LEU A 1 114 ? -6.312 -3.371 -4.172 1.00 98.19 114 LEU A N 1
ATOM 826 C CA . LEU A 1 114 ? -6.894 -4.027 -2.997 1.00 98.19 114 LEU A CA 1
ATOM 827 C C . LEU A 1 114 ? -6.867 -3.141 -1.739 1.00 98.19 114 LEU A C 1
ATOM 829 O O . LEU A 1 114 ? -7.680 -3.340 -0.830 1.00 98.19 114 LEU A O 1
ATOM 833 N N . LEU A 1 115 ? -6.001 -2.122 -1.686 1.00 97.00 115 LEU A N 1
ATOM 834 C CA . LEU A 1 115 ? -6.008 -1.145 -0.594 1.00 97.00 115 LEU A CA 1
ATOM 835 C C . LEU A 1 115 ? -7.217 -0.221 -0.627 1.00 97.00 115 LEU A C 1
ATOM 837 O O . LEU A 1 115 ? -7.635 0.227 0.439 1.00 97.00 115 LEU A O 1
ATOM 841 N N . ALA A 1 116 ? -7.805 0.046 -1.795 1.00 97.25 116 ALA A N 1
ATOM 842 C CA . ALA A 1 116 ? -8.971 0.920 -1.909 1.00 97.25 116 ALA A CA 1
ATOM 843 C C . ALA A 1 116 ? -10.132 0.467 -0.998 1.00 97.25 116 ALA A C 1
ATOM 845 O O . ALA A 1 116 ? -10.497 1.216 -0.084 1.00 97.25 116 ALA A O 1
ATOM 846 N N . PRO A 1 117 ? -10.694 -0.751 -1.160 1.00 97.69 117 PRO A N 1
ATOM 847 C CA . PRO A 1 117 ? -11.783 -1.218 -0.304 1.00 97.69 117 PRO A CA 1
ATOM 848 C C . PRO A 1 117 ? -11.349 -1.425 1.153 1.00 97.69 117 PRO A C 1
ATOM 850 O O . PRO A 1 117 ? -12.169 -1.260 2.060 1.00 97.69 117 PRO A O 1
ATOM 853 N N . LEU A 1 118 ? -10.076 -1.759 1.397 1.00 98.06 118 LEU A N 1
ATOM 854 C CA . LEU A 1 118 ? -9.538 -1.939 2.745 1.00 98.06 118 LEU A CA 1
ATOM 855 C C . LEU A 1 118 ? -9.528 -0.625 3.534 1.00 98.06 118 LEU A C 1
ATOM 857 O O . LEU A 1 118 ? -10.102 -0.544 4.623 1.00 98.06 118 LEU A O 1
ATOM 861 N N . LEU A 1 119 ? -8.875 0.401 2.986 1.00 97.56 119 LEU A N 1
ATOM 862 C CA . LEU A 1 119 ? -8.729 1.708 3.622 1.00 97.56 119 LEU A CA 1
ATOM 863 C C . LEU A 1 119 ? -10.077 2.415 3.728 1.00 97.56 119 LEU A C 1
ATOM 865 O O . LEU A 1 119 ? -10.371 2.994 4.774 1.00 97.56 119 LEU A O 1
ATOM 869 N N . TYR A 1 120 ? -10.918 2.307 2.695 1.00 97.44 120 TYR A N 1
ATOM 870 C CA . TYR A 1 120 ? -12.288 2.811 2.736 1.00 97.44 120 TYR A CA 1
ATOM 871 C C . TYR A 1 120 ? -13.080 2.181 3.885 1.00 97.44 120 TYR A C 1
ATOM 873 O O . TYR A 1 120 ? -13.650 2.900 4.706 1.00 97.44 120 TYR A O 1
ATOM 881 N N . GLY A 1 121 ? -13.080 0.848 3.998 1.00 96.50 121 GLY A N 1
ATOM 882 C CA . GLY A 1 121 ? -13.805 0.152 5.060 1.00 96.50 121 GLY A CA 1
ATOM 883 C C . GLY A 1 121 ? -13.287 0.505 6.455 1.00 96.50 121 GLY A C 1
ATOM 884 O O . GLY A 1 121 ? -14.084 0.745 7.367 1.00 96.50 121 GLY A O 1
ATOM 885 N N . LEU A 1 122 ? -11.967 0.633 6.617 1.00 96.75 122 LEU A N 1
ATOM 886 C CA . LEU A 1 122 ? -11.359 1.018 7.890 1.00 96.75 122 LEU A CA 1
ATOM 887 C C . LEU A 1 122 ? -11.705 2.466 8.283 1.00 96.75 122 LEU A C 1
ATOM 889 O O . LEU A 1 122 ? -12.108 2.715 9.422 1.00 96.75 122 LEU A O 1
ATOM 893 N N . LEU A 1 123 ? -11.617 3.412 7.342 1.00 96.56 123 LEU A N 1
ATOM 894 C CA . LEU A 1 123 ? -12.009 4.810 7.554 1.00 96.56 123 LEU A CA 1
ATOM 895 C C . LEU A 1 123 ? -13.501 4.945 7.836 1.00 96.56 123 LEU A C 1
ATOM 897 O O . LEU A 1 123 ? -13.874 5.680 8.745 1.00 96.56 123 LEU A O 1
ATOM 901 N N . ARG A 1 124 ? -14.354 4.228 7.097 1.00 95.50 124 ARG A N 1
ATOM 902 C CA . ARG A 1 124 ? -15.808 4.233 7.299 1.00 95.50 124 ARG A CA 1
ATOM 903 C C . ARG A 1 124 ? -16.167 3.705 8.689 1.00 95.50 124 ARG A C 1
ATOM 905 O O . ARG A 1 124 ? -16.978 4.321 9.378 1.00 95.50 124 ARG A O 1
ATOM 912 N N . SER A 1 125 ? -15.523 2.622 9.126 1.00 94.81 125 SER A N 1
ATOM 913 C CA . SER A 1 125 ? -15.701 2.045 10.469 1.00 94.81 125 SER A CA 1
ATOM 914 C C . SER A 1 125 ? -15.270 3.029 11.564 1.00 94.81 125 SER A C 1
ATOM 916 O O . SER A 1 125 ? -15.977 3.228 12.556 1.00 94.81 125 SER A O 1
ATOM 918 N N . ALA A 1 126 ? -14.139 3.716 11.375 1.00 95.38 126 ALA A N 1
ATOM 919 C CA . ALA A 1 126 ? -13.689 4.754 12.301 1.00 95.38 126 ALA A CA 1
ATOM 920 C C . ALA A 1 126 ? -14.633 5.970 12.317 1.00 95.38 126 ALA A C 1
ATOM 922 O O . ALA A 1 126 ? -14.984 6.468 13.387 1.00 95.38 126 ALA A O 1
ATOM 923 N N . TYR A 1 127 ? -15.094 6.406 11.143 1.00 93.50 127 TYR A N 1
ATOM 924 C CA . TYR A 1 127 ? -15.964 7.566 10.972 1.00 93.50 127 TYR A CA 1
ATOM 925 C C . TYR A 1 127 ? -17.316 7.400 11.671 1.00 93.50 127 TYR A C 1
ATOM 927 O O . TYR A 1 127 ? -17.756 8.323 12.355 1.00 93.50 127 TYR A O 1
ATOM 935 N N . ARG A 1 128 ? -17.940 6.216 11.565 1.00 92.25 128 ARG A N 1
ATOM 936 C CA . ARG A 1 128 ? -19.209 5.894 12.250 1.00 92.25 128 ARG A CA 1
ATOM 937 C C . ARG A 1 128 ? -19.127 6.060 13.767 1.00 92.25 128 ARG A C 1
ATOM 939 O O . ARG A 1 128 ? -20.107 6.425 14.400 1.00 92.25 128 ARG A O 1
ATOM 946 N N . ARG A 1 129 ? -17.946 5.824 14.345 1.00 91.94 129 ARG A N 1
ATOM 947 C CA . ARG A 1 129 ? -17.692 5.985 15.783 1.00 91.94 129 ARG A CA 1
ATOM 948 C C . ARG A 1 129 ? -17.333 7.418 16.155 1.00 91.94 129 ARG A C 1
ATOM 950 O O . ARG A 1 129 ? -17.737 7.901 17.209 1.00 91.94 129 ARG A O 1
ATOM 957 N N . ARG A 1 130 ? -16.524 8.085 15.328 1.00 91.00 130 ARG A N 1
ATOM 958 C CA . ARG A 1 130 ? -16.073 9.459 15.563 1.00 91.00 130 ARG A CA 1
ATOM 959 C C . ARG A 1 130 ? -15.832 10.187 14.234 1.00 91.00 130 ARG A C 1
ATOM 961 O O . ARG A 1 130 ? -14.791 9.975 13.613 1.00 91.00 130 ARG A O 1
ATOM 968 N N . PRO A 1 131 ? -16.721 11.110 13.838 1.00 87.94 131 PRO A N 1
ATOM 969 C CA . PRO A 1 131 ? -16.527 11.934 12.649 1.00 87.94 131 PRO A CA 1
ATOM 970 C C . PRO A 1 131 ? -15.371 12.921 12.854 1.00 87.94 131 PRO A C 1
ATOM 972 O O . PRO A 1 131 ? -15.529 13.951 13.509 1.00 87.94 131 PRO A O 1
ATOM 975 N N . SER A 1 132 ? -14.188 12.596 12.333 1.00 86.31 132 SER A N 1
ATOM 976 C CA . SER A 1 132 ? -12.984 13.438 12.437 1.00 86.31 132 SER A CA 1
ATOM 977 C C . SER A 1 132 ? -12.714 14.293 11.194 1.00 86.31 132 SER A C 1
ATOM 979 O O . SER A 1 132 ? -12.025 15.303 11.300 1.00 86.31 132 SER A O 1
ATOM 981 N N . PHE A 1 133 ? -13.261 13.926 10.036 1.00 90.00 133 PHE A N 1
ATOM 982 C CA . PHE A 1 133 ? -13.042 14.579 8.738 1.00 90.00 133 PHE A CA 1
ATOM 983 C C . PHE A 1 133 ? -14.347 14.624 7.921 1.00 90.00 133 PHE A C 1
ATOM 985 O O . PHE A 1 133 ? -15.295 13.918 8.259 1.00 90.00 133 PHE A O 1
ATOM 992 N N . PRO A 1 134 ? -14.454 15.444 6.863 1.00 91.25 134 PRO A N 1
ATOM 993 C CA . PRO A 1 134 ? -15.634 15.449 5.994 1.00 91.25 134 PRO A CA 1
ATOM 994 C C . PRO A 1 134 ? -15.813 14.119 5.236 1.00 91.25 134 PRO A C 1
ATOM 996 O O . PRO A 1 134 ? -14.846 13.425 4.941 1.00 91.25 134 PRO A O 1
ATOM 999 N N . THR A 1 135 ? -17.052 13.754 4.894 1.00 90.38 135 THR A N 1
ATOM 1000 C CA . THR A 1 135 ? -17.403 12.457 4.268 1.00 90.38 135 THR A CA 1
ATOM 1001 C C . THR A 1 135 ? -16.688 12.202 2.944 1.00 90.38 135 THR A C 1
ATOM 1003 O O . THR A 1 135 ? -16.273 11.073 2.690 1.00 90.38 135 THR A O 1
ATOM 1006 N N . TRP A 1 136 ? -16.480 13.243 2.131 1.00 93.31 136 TRP A N 1
ATOM 1007 C CA . TRP A 1 136 ? -15.767 13.138 0.854 1.00 93.31 136 TRP A CA 1
ATOM 1008 C C . TRP A 1 136 ? -14.332 12.614 1.021 1.00 93.31 136 TRP A C 1
ATOM 1010 O O . TRP A 1 136 ? -13.824 11.920 0.145 1.00 93.31 136 TRP A O 1
ATOM 1020 N N . PHE A 1 137 ? -13.703 12.861 2.174 1.00 94.75 137 PHE A N 1
ATOM 1021 C CA . PHE A 1 137 ? -12.332 12.438 2.457 1.00 94.75 137 PHE A CA 1
ATOM 1022 C C . PHE A 1 137 ? -12.177 10.906 2.498 1.00 94.75 137 PHE A C 1
ATOM 1024 O O . PHE A 1 137 ? -11.097 10.385 2.232 1.00 94.75 137 PHE A O 1
ATOM 1031 N N . GLN A 1 138 ? -13.257 10.157 2.761 1.00 94.50 138 GLN A N 1
ATOM 1032 C CA . GLN A 1 138 ? -13.245 8.684 2.756 1.00 94.50 138 GLN A CA 1
ATOM 1033 C C . GLN A 1 138 ? -12.946 8.103 1.367 1.00 94.50 138 GLN A C 1
ATOM 1035 O O . GLN A 1 138 ? -12.449 6.984 1.268 1.00 94.50 138 GLN A O 1
ATOM 1040 N N . TRP A 1 139 ? -13.220 8.863 0.303 1.00 96.19 139 TRP A N 1
ATOM 1041 C CA . TRP A 1 139 ? -12.982 8.454 -1.081 1.00 96.19 139 TRP A CA 1
ATOM 1042 C C . TRP A 1 139 ? -11.557 8.719 -1.556 1.00 96.19 139 TRP A C 1
ATOM 1044 O O . TRP A 1 139 ? -11.125 8.120 -2.537 1.00 96.19 139 TRP A O 1
ATOM 1054 N N . LEU A 1 140 ? -10.803 9.561 -0.848 1.00 95.81 140 LEU A N 1
ATOM 1055 C CA . LEU A 1 140 ? -9.432 9.908 -1.209 1.00 95.81 140 LEU A CA 1
ATOM 1056 C C . LEU A 1 140 ? -8.518 8.677 -1.389 1.00 95.81 140 LEU A C 1
ATOM 1058 O O . LEU A 1 140 ? -7.897 8.576 -2.446 1.00 95.81 140 LEU A O 1
ATOM 1062 N N . PRO A 1 141 ? -8.460 7.695 -0.460 1.00 94.94 141 PRO A N 1
ATOM 1063 C CA . PRO A 1 141 ? -7.675 6.478 -0.681 1.00 94.94 141 PRO A CA 1
ATOM 1064 C C . PRO A 1 141 ? -8.167 5.632 -1.853 1.00 94.94 141 PRO A C 1
ATOM 1066 O O . PRO A 1 141 ? -7.361 4.934 -2.453 1.00 94.94 141 PRO A O 1
ATOM 1069 N N . VAL A 1 142 ? -9.464 5.668 -2.175 1.00 97.31 142 VAL A N 1
ATOM 1070 C CA . VAL A 1 142 ? -10.029 4.900 -3.295 1.00 97.31 142 VAL A CA 1
ATOM 1071 C C . VAL A 1 142 ? -9.544 5.488 -4.612 1.00 97.31 142 VAL A C 1
ATOM 1073 O O . VAL A 1 142 ? -8.973 4.768 -5.424 1.00 97.31 142 VAL A O 1
ATOM 1076 N N . VAL A 1 143 ? -9.700 6.804 -4.785 1.00 97.50 143 VAL A N 1
ATOM 1077 C CA . VAL A 1 143 ? -9.192 7.521 -5.963 1.00 97.50 143 VAL A CA 1
ATOM 1078 C C . VAL A 1 143 ? -7.682 7.340 -6.068 1.00 97.50 143 VAL A C 1
ATOM 1080 O O . VAL A 1 143 ? -7.186 6.967 -7.125 1.00 97.50 143 VAL A O 1
ATOM 1083 N N . GLY A 1 144 ? -6.960 7.516 -4.958 1.00 96.50 144 GLY A N 1
ATOM 1084 C CA . GLY A 1 144 ? -5.514 7.332 -4.909 1.00 96.50 144 GLY A CA 1
ATOM 1085 C C . GLY A 1 144 ? -5.071 5.944 -5.351 1.00 96.50 144 GLY A C 1
ATOM 1086 O O . GLY A 1 144 ? -4.208 5.822 -6.211 1.00 96.50 144 GLY A O 1
ATOM 1087 N N . ALA A 1 145 ? -5.678 4.895 -4.797 1.00 96.56 145 ALA A N 1
ATOM 1088 C CA . ALA A 1 145 ? -5.332 3.512 -5.104 1.00 96.56 145 ALA A CA 1
ATOM 1089 C C . ALA A 1 145 ? -5.691 3.114 -6.540 1.00 96.56 145 ALA A C 1
ATOM 1091 O O . ALA A 1 145 ? -4.935 2.368 -7.152 1.00 96.56 145 ALA A O 1
ATOM 1092 N N . VAL A 1 146 ? -6.798 3.620 -7.091 1.00 97.12 146 VAL A N 1
ATOM 1093 C CA . VAL A 1 146 ? -7.167 3.391 -8.497 1.00 97.12 146 VAL A CA 1
ATOM 1094 C C . VAL A 1 146 ? -6.187 4.091 -9.429 1.00 97.12 146 VAL A C 1
ATOM 1096 O O . VAL A 1 146 ? -5.647 3.460 -10.334 1.00 97.12 146 VAL A O 1
ATOM 1099 N N . VAL A 1 147 ? -5.910 5.369 -9.176 1.00 96.62 147 VAL A N 1
ATOM 1100 C CA . VAL A 1 147 ? -4.991 6.166 -9.992 1.00 96.62 147 VAL A CA 1
ATOM 1101 C C . VAL A 1 147 ? -3.569 5.604 -9.936 1.00 96.62 147 VAL A C 1
ATOM 1103 O O . VAL A 1 147 ? -2.960 5.375 -10.976 1.00 96.62 147 VAL A O 1
ATOM 1106 N N . PHE A 1 148 ? -3.053 5.331 -8.737 1.00 95.38 148 PHE A N 1
ATOM 1107 C CA . PHE A 1 148 ? -1.726 4.747 -8.547 1.00 95.38 148 PHE A CA 1
ATOM 1108 C C . PHE A 1 148 ? -1.653 3.314 -9.077 1.00 95.38 148 PHE A C 1
ATOM 1110 O O . PHE A 1 148 ? -0.708 2.964 -9.774 1.00 95.38 148 PHE A O 1
ATOM 1117 N N . GLY A 1 149 ? -2.657 2.490 -8.771 1.00 94.94 149 GLY A N 1
ATOM 1118 C CA . GLY A 1 149 ? -2.692 1.085 -9.159 1.00 94.94 149 GLY A CA 1
ATOM 1119 C C . GLY A 1 149 ? -2.747 0.910 -10.670 1.00 94.94 149 GLY A C 1
ATOM 1120 O O . GLY A 1 149 ? -1.935 0.176 -11.216 1.00 94.94 149 GLY A O 1
ATOM 1121 N N . ILE A 1 150 ? -3.652 1.606 -11.360 1.00 95.19 150 ILE A N 1
ATOM 1122 C CA . ILE A 1 150 ? -3.779 1.491 -12.819 1.00 95.19 150 ILE A CA 1
ATOM 1123 C C . ILE A 1 150 ? -2.657 2.264 -13.514 1.00 95.19 150 ILE A C 1
ATOM 1125 O O . ILE A 1 150 ? -1.953 1.696 -14.344 1.00 95.19 150 ILE A O 1
ATOM 1129 N N . GLY A 1 151 ? -2.462 3.538 -13.159 1.00 93.06 151 GLY A N 1
ATOM 1130 C CA . GLY A 1 151 ? -1.493 4.401 -13.833 1.00 93.06 151 GLY A CA 1
ATOM 1131 C C . GLY A 1 151 ? -0.049 3.959 -13.619 1.00 93.06 151 GLY A C 1
ATOM 1132 O O . GLY A 1 151 ? 0.712 3.881 -14.578 1.00 93.06 151 GLY A O 1
ATOM 1133 N N . GLY A 1 152 ? 0.312 3.587 -12.388 1.00 91.19 152 GLY A N 1
ATOM 1134 C CA . GLY A 1 152 ? 1.643 3.065 -12.077 1.00 91.19 152 GLY A CA 1
ATOM 1135 C C . GLY A 1 152 ? 1.922 1.735 -12.775 1.00 91.19 152 GLY A C 1
ATOM 1136 O O . GLY A 1 152 ? 3.003 1.549 -13.322 1.00 91.19 152 GLY A O 1
ATOM 1137 N N . THR A 1 153 ? 0.936 0.836 -12.834 1.00 94.38 153 THR A N 1
ATOM 1138 C CA . THR A 1 153 ? 1.097 -0.444 -13.543 1.00 94.38 153 THR A CA 1
ATOM 1139 C C . THR A 1 153 ? 1.249 -0.243 -15.037 1.00 94.38 153 THR A C 1
ATOM 1141 O O . THR A 1 153 ? 2.157 -0.813 -15.625 1.00 94.38 153 THR A O 1
ATOM 1144 N N . ALA A 1 154 ? 0.398 0.579 -15.653 1.00 94.69 154 ALA A N 1
ATOM 1145 C CA . ALA A 1 154 ? 0.495 0.869 -17.078 1.00 94.69 154 ALA A CA 1
ATOM 1146 C C . ALA A 1 154 ? 1.856 1.487 -17.434 1.00 94.69 154 ALA A C 1
ATOM 1148 O O . ALA A 1 154 ? 2.459 1.078 -18.421 1.00 94.69 154 ALA A O 1
ATOM 1149 N N . ALA A 1 155 ? 2.379 2.388 -16.594 1.00 92.00 155 ALA A N 1
ATOM 1150 C CA . ALA A 1 155 ? 3.705 2.962 -16.796 1.00 92.00 155 ALA A CA 1
ATOM 1151 C C . ALA A 1 155 ? 4.835 1.927 -16.689 1.00 92.00 155 ALA A C 1
ATOM 1153 O O . ALA A 1 155 ? 5.720 1.902 -17.539 1.00 92.00 155 ALA A O 1
ATOM 1154 N N . LEU A 1 156 ? 4.788 1.038 -15.693 1.00 92.25 156 LEU A N 1
ATOM 1155 C CA . LEU A 1 156 ? 5.782 -0.031 -15.545 1.00 92.25 156 LEU A CA 1
ATOM 1156 C C . LEU A 1 156 ? 5.707 -1.069 -16.674 1.00 92.25 156 LEU A C 1
ATOM 1158 O O . LEU A 1 156 ? 6.736 -1.566 -17.120 1.00 92.25 156 LEU A O 1
ATOM 1162 N N . VAL A 1 157 ? 4.503 -1.390 -17.152 1.00 94.50 157 VAL A N 1
ATOM 1163 C CA . VAL A 1 157 ? 4.311 -2.297 -18.292 1.00 94.50 157 VAL A CA 1
ATOM 1164 C C . VAL A 1 157 ? 4.858 -1.672 -19.572 1.00 94.50 157 VAL A C 1
ATOM 1166 O O . VAL A 1 157 ? 5.557 -2.352 -20.316 1.00 94.50 157 VAL A O 1
ATOM 1169 N N . TYR A 1 158 ? 4.591 -0.387 -19.816 1.00 93.69 158 TYR A N 1
ATOM 1170 C CA . TYR A 1 158 ? 5.140 0.320 -20.974 1.00 93.69 158 TYR A CA 1
ATOM 1171 C C . TYR A 1 158 ? 6.669 0.367 -20.941 1.00 93.69 158 TYR A C 1
ATOM 1173 O O . TYR A 1 158 ? 7.311 0.044 -21.934 1.00 93.69 158 TYR A O 1
ATOM 1181 N N . ASP A 1 159 ? 7.256 0.683 -19.785 1.00 90.56 159 ASP A N 1
ATOM 1182 C CA . ASP A 1 159 ? 8.708 0.656 -19.590 1.00 90.56 159 ASP A CA 1
ATOM 1183 C C . ASP A 1 159 ? 9.301 -0.741 -19.844 1.00 90.56 159 ASP A C 1
ATOM 1185 O O . ASP A 1 159 ? 10.333 -0.860 -20.502 1.00 90.56 159 ASP A O 1
ATOM 1189 N N . ALA A 1 160 ? 8.631 -1.809 -19.401 1.00 92.75 160 ALA A N 1
ATOM 1190 C CA . ALA A 1 160 ? 9.061 -3.177 -19.686 1.00 92.75 160 ALA A CA 1
ATOM 1191 C C . ALA A 1 160 ? 9.008 -3.514 -21.188 1.00 92.75 160 ALA A C 1
ATOM 1193 O O . ALA A 1 160 ? 9.937 -4.142 -21.691 1.00 92.75 160 ALA A O 1
ATOM 1194 N N . ILE A 1 161 ? 7.968 -3.069 -21.906 1.00 93.44 161 ILE A N 1
ATOM 1195 C CA . ILE A 1 161 ? 7.840 -3.255 -23.363 1.00 93.44 161 ILE A CA 1
ATOM 1196 C C . ILE A 1 161 ? 8.962 -2.515 -24.097 1.00 93.44 161 ILE A C 1
ATOM 1198 O O . ILE A 1 161 ? 9.640 -3.117 -24.920 1.00 93.44 161 ILE A O 1
ATOM 1202 N N . GLN A 1 162 ? 9.233 -1.255 -23.747 1.00 92.81 162 GLN A N 1
ATOM 1203 C CA . GLN A 1 162 ? 10.307 -0.475 -24.378 1.00 92.81 162 GLN A CA 1
ATOM 1204 C C . GLN A 1 162 ? 11.686 -1.125 -24.193 1.00 92.81 162 GLN A C 1
ATOM 1206 O O . GLN A 1 162 ? 12.516 -1.134 -25.103 1.00 92.81 162 GLN A O 1
ATOM 1211 N N . ARG A 1 163 ? 11.938 -1.727 -23.025 1.00 91.00 163 ARG A N 1
ATOM 1212 C CA . ARG A 1 163 ? 13.180 -2.478 -22.778 1.00 91.00 163 ARG A CA 1
ATOM 1213 C C . ARG A 1 163 ? 13.240 -3.780 -23.569 1.00 91.00 163 ARG A C 1
ATOM 1215 O O . ARG A 1 163 ? 14.318 -4.143 -24.027 1.00 91.00 163 ARG A O 1
ATOM 1222 N N . GLN A 1 164 ? 12.109 -4.461 -23.741 1.00 93.50 164 GLN A N 1
ATOM 1223 C CA . GLN A 1 164 ? 12.014 -5.654 -24.584 1.00 93.50 164 GLN A CA 1
ATOM 1224 C C . GLN A 1 164 ? 12.272 -5.320 -26.058 1.00 93.50 164 GLN A C 1
ATOM 1226 O O . GLN A 1 164 ? 13.017 -6.023 -26.735 1.00 93.50 164 GLN A O 1
ATOM 1231 N N . ASP A 1 165 ? 11.691 -4.231 -26.559 1.00 92.38 165 ASP A N 1
ATOM 1232 C CA . ASP A 1 165 ? 11.913 -3.771 -27.931 1.00 92.38 165 ASP A CA 1
ATOM 1233 C C . ASP A 1 165 ? 13.388 -3.426 -28.160 1.00 92.38 165 ASP A C 1
ATOM 1235 O O . ASP A 1 165 ? 13.956 -3.796 -29.189 1.00 92.38 165 ASP A O 1
ATOM 1239 N N . PHE A 1 166 ? 14.040 -2.811 -27.167 1.00 89.31 166 PHE A N 1
ATOM 1240 C CA . PHE A 1 166 ? 15.481 -2.573 -27.186 1.00 89.31 166 PHE A CA 1
ATOM 1241 C C . PHE A 1 166 ? 16.304 -3.874 -27.196 1.00 89.31 166 PHE A C 1
ATOM 1243 O O . PHE A 1 166 ? 17.243 -3.982 -27.986 1.00 89.31 166 PHE A O 1
ATOM 1250 N N . SER A 1 167 ? 15.972 -4.872 -26.366 1.00 89.19 167 SER A N 1
ATOM 1251 C CA . SER A 1 167 ? 16.737 -6.132 -26.317 1.00 89.19 167 SER A CA 1
ATOM 1252 C C . SER A 1 167 ? 16.586 -6.976 -27.587 1.00 89.19 167 SER A C 1
ATOM 1254 O O . SER A 1 167 ? 17.497 -7.719 -27.948 1.00 89.19 167 SER A O 1
ATOM 1256 N N . ASN A 1 168 ? 15.485 -6.801 -28.321 1.00 91.50 168 ASN A N 1
ATOM 1257 C CA . ASN A 1 168 ? 15.261 -7.436 -29.621 1.00 91.50 168 ASN A CA 1
ATOM 1258 C C . ASN A 1 168 ? 16.035 -6.779 -30.778 1.00 91.50 168 ASN A C 1
ATOM 1260 O O . ASN A 1 168 ? 16.059 -7.327 -31.885 1.00 91.50 168 ASN A O 1
ATOM 1264 N N . LEU A 1 169 ? 16.658 -5.613 -30.568 1.00 88.12 169 LEU A N 1
ATOM 1265 C CA . LEU A 1 169 ? 17.482 -4.984 -31.598 1.00 88.12 169 LEU A CA 1
ATOM 1266 C C . LEU A 1 169 ? 18.703 -5.858 -31.918 1.00 88.12 169 LEU A C 1
ATOM 1268 O O . LEU A 1 169 ? 19.249 -6.512 -31.025 1.00 88.12 169 LEU A O 1
ATOM 1272 N N . PRO A 1 170 ? 19.201 -5.835 -33.169 1.00 87.69 170 PRO A N 1
ATOM 1273 C CA . PRO A 1 170 ? 20.477 -6.452 -33.494 1.00 87.69 170 PRO A CA 1
ATOM 1274 C C . PRO A 1 170 ? 21.570 -5.945 -32.552 1.00 87.69 170 PRO A C 1
ATOM 1276 O O . PRO A 1 170 ? 21.639 -4.753 -32.272 1.00 87.69 170 PRO A O 1
ATOM 1279 N N . ILE A 1 171 ? 22.464 -6.835 -32.125 1.00 81.12 171 ILE A N 1
ATOM 1280 C CA . ILE A 1 171 ? 23.561 -6.551 -31.186 1.00 81.12 171 ILE A CA 1
ATOM 1281 C C . ILE A 1 171 ? 24.363 -5.286 -31.575 1.00 81.12 171 ILE A C 1
ATOM 1283 O O . ILE A 1 171 ? 24.694 -4.463 -30.729 1.00 81.12 171 ILE A O 1
ATOM 1287 N N . ALA A 1 172 ? 24.604 -5.057 -32.871 1.00 81.38 172 ALA A N 1
ATOM 1288 C CA . ALA A 1 172 ? 25.298 -3.860 -33.367 1.00 81.38 172 ALA A CA 1
ATOM 1289 C C . ALA A 1 172 ? 24.515 -2.537 -33.187 1.00 81.38 172 ALA A C 1
ATOM 1291 O O . ALA A 1 172 ? 25.105 -1.461 -33.227 1.00 81.38 172 ALA A O 1
ATOM 1292 N N . ALA A 1 173 ? 23.194 -2.607 -33.013 1.00 83.44 173 ALA A N 1
ATOM 1293 C CA . ALA A 1 173 ? 22.299 -1.471 -32.796 1.00 83.44 173 ALA A CA 1
ATOM 1294 C C . ALA A 1 173 ? 21.967 -1.238 -31.309 1.00 83.44 173 ALA A C 1
ATOM 1296 O O . ALA A 1 173 ? 21.380 -0.209 -30.976 1.00 83.44 173 ALA A O 1
ATOM 1297 N N . GLN A 1 174 ? 22.368 -2.143 -30.405 1.00 83.25 174 GLN A N 1
ATOM 1298 C CA . GLN A 1 174 ? 22.204 -1.993 -28.954 1.00 83.25 174 GLN A CA 1
ATOM 1299 C C . GLN A 1 174 ? 23.252 -1.028 -28.379 1.00 83.25 174 GLN A C 1
ATOM 1301 O O . GLN A 1 174 ? 24.183 -1.397 -27.656 1.00 83.25 174 GLN A O 1
ATOM 1306 N N . THR A 1 175 ? 23.122 0.247 -28.740 1.00 84.06 175 THR A N 1
ATOM 1307 C CA . THR A 1 175 ? 24.011 1.315 -28.282 1.00 84.06 175 THR A CA 1
ATOM 1308 C C . THR A 1 175 ? 23.472 2.014 -27.032 1.00 84.06 175 THR A C 1
ATOM 1310 O O . THR A 1 175 ? 22.270 2.012 -26.777 1.00 84.06 175 THR A O 1
ATOM 1313 N N . ASN A 1 176 ? 24.338 2.686 -26.263 1.00 82.31 176 ASN A N 1
ATOM 1314 C CA . ASN A 1 176 ? 23.909 3.560 -25.161 1.00 82.31 176 ASN A CA 1
ATOM 1315 C C . ASN A 1 176 ? 22.908 4.635 -25.607 1.00 82.31 176 ASN A C 1
ATOM 1317 O O . ASN A 1 176 ? 22.027 4.992 -24.830 1.00 82.31 176 ASN A O 1
ATOM 1321 N N . THR A 1 177 ? 23.046 5.171 -26.826 1.00 83.69 177 THR A N 1
ATOM 1322 C CA . THR A 1 177 ? 22.104 6.171 -27.346 1.00 83.69 177 THR A CA 1
ATOM 1323 C C . THR A 1 177 ? 20.739 5.539 -27.569 1.00 83.69 177 THR A C 1
ATOM 1325 O O . THR A 1 177 ? 19.768 6.042 -27.026 1.00 83.69 177 THR A O 1
ATOM 1328 N N . ALA A 1 178 ? 20.675 4.375 -28.223 1.00 84.00 178 ALA A N 1
ATOM 1329 C CA . ALA A 1 178 ? 19.425 3.642 -28.412 1.00 84.00 178 ALA A CA 1
ATOM 1330 C C . ALA A 1 178 ? 18.790 3.213 -27.074 1.00 84.00 178 ALA A C 1
ATOM 1332 O O . ALA A 1 178 ? 17.575 3.296 -26.912 1.00 84.00 178 ALA A O 1
ATOM 1333 N N . ALA A 1 179 ? 19.601 2.823 -26.083 1.00 84.44 179 ALA A N 1
ATOM 1334 C CA . ALA A 1 179 ? 19.121 2.509 -24.737 1.00 84.44 179 ALA A CA 1
ATOM 1335 C C . ALA A 1 179 ? 18.549 3.750 -24.034 1.00 84.44 179 ALA A C 1
ATOM 1337 O O . ALA A 1 179 ? 17.499 3.687 -23.398 1.00 84.44 179 ALA A O 1
ATOM 1338 N N . THR A 1 180 ? 19.229 4.891 -24.163 1.00 85.88 180 THR A N 1
ATOM 1339 C CA . THR A 1 180 ? 18.777 6.174 -23.609 1.00 85.88 180 THR A CA 1
ATOM 1340 C C . THR A 1 180 ? 17.486 6.631 -24.279 1.00 85.88 180 THR A C 1
ATOM 1342 O O . THR A 1 180 ? 16.573 7.066 -23.583 1.00 85.88 180 THR A O 1
ATOM 1345 N N . ASP A 1 181 ? 17.379 6.483 -25.599 1.00 86.62 181 ASP A N 1
ATOM 1346 C CA . ASP A 1 181 ? 16.190 6.839 -26.370 1.00 86.62 181 ASP A CA 1
ATOM 1347 C C . ASP A 1 181 ? 14.995 5.967 -25.969 1.00 86.62 181 ASP A C 1
ATOM 1349 O O . ASP A 1 181 ? 13.925 6.504 -25.696 1.00 86.62 181 ASP A O 1
ATOM 1353 N N . ALA A 1 182 ? 15.179 4.650 -25.812 1.00 85.31 182 ALA A N 1
ATOM 1354 C CA . ALA A 1 182 ? 14.130 3.749 -25.321 1.00 85.31 182 ALA A CA 1
ATOM 1355 C C . ALA A 1 182 ? 13.660 4.117 -23.897 1.00 85.31 182 ALA A C 1
ATOM 1357 O O . ALA A 1 182 ? 12.461 4.144 -23.605 1.00 85.31 182 ALA A O 1
ATOM 1358 N N . LEU A 1 183 ? 14.596 4.456 -23.002 1.00 83.81 183 LEU A N 1
ATOM 1359 C CA . LEU A 1 183 ? 14.279 4.879 -21.632 1.00 83.81 183 LEU A CA 1
ATOM 1360 C C . LEU A 1 183 ? 13.596 6.255 -21.579 1.00 83.81 183 LEU A C 1
ATOM 1362 O O . LEU A 1 183 ? 12.724 6.476 -20.733 1.00 83.81 183 LEU A O 1
ATOM 1366 N N . ASN A 1 184 ? 13.983 7.181 -22.455 1.00 87.81 184 ASN A N 1
ATOM 1367 C CA . ASN A 1 184 ? 13.388 8.512 -22.529 1.00 87.81 184 ASN A CA 1
ATOM 1368 C C . ASN A 1 184 ? 12.021 8.487 -23.210 1.00 87.81 184 ASN A C 1
ATOM 1370 O O . ASN A 1 184 ? 11.123 9.157 -22.715 1.00 87.81 184 ASN A O 1
ATOM 1374 N N . ALA A 1 185 ? 11.812 7.655 -24.233 1.00 83.56 185 ALA A N 1
ATOM 1375 C CA . ALA A 1 185 ? 10.500 7.455 -24.853 1.00 83.56 185 ALA A CA 1
ATOM 1376 C C . ALA A 1 185 ? 9.449 7.047 -23.806 1.00 83.56 185 ALA A C 1
ATOM 1378 O O . ALA A 1 185 ? 8.371 7.632 -23.734 1.00 83.56 185 ALA A O 1
ATOM 1379 N N . SER A 1 186 ? 9.809 6.129 -22.897 1.00 79.44 186 SER A N 1
ATOM 1380 C CA . SER A 1 186 ? 8.965 5.757 -21.752 1.00 79.44 186 SER A CA 1
ATOM 1381 C C . SER A 1 186 ? 8.591 6.946 -20.860 1.00 79.44 186 SER A C 1
ATOM 1383 O O . SER A 1 186 ? 7.446 7.074 -20.423 1.00 79.44 186 SER A O 1
ATOM 1385 N N . ARG A 1 187 ? 9.540 7.851 -20.596 1.00 80.31 187 ARG A N 1
ATOM 1386 C CA . ARG A 1 187 ? 9.317 9.028 -19.744 1.00 80.31 187 ARG A CA 1
ATOM 1387 C C . ARG A 1 187 ? 8.511 10.113 -20.444 1.00 80.31 187 ARG A C 1
ATOM 1389 O O . ARG A 1 187 ? 7.586 10.648 -19.834 1.00 80.31 187 ARG A O 1
ATOM 1396 N N . ASP A 1 188 ? 8.846 10.433 -21.684 1.00 86.88 188 ASP A N 1
ATOM 1397 C CA . ASP A 1 188 ? 8.262 11.552 -22.419 1.00 86.88 188 ASP A CA 1
ATOM 1398 C C . ASP A 1 188 ? 6.804 11.252 -22.791 1.00 86.88 188 ASP A C 1
ATOM 1400 O O . ASP A 1 188 ? 5.919 12.059 -22.492 1.00 86.88 188 ASP A O 1
ATOM 1404 N N . ASP A 1 189 ? 6.520 10.045 -23.293 1.00 87.25 189 ASP A N 1
ATOM 1405 C CA . ASP A 1 189 ? 5.162 9.629 -23.671 1.00 87.25 189 ASP A CA 1
ATOM 1406 C C . ASP A 1 189 ? 4.224 9.524 -22.462 1.00 87.25 189 ASP A C 1
ATOM 1408 O O . ASP A 1 189 ? 3.021 9.791 -22.551 1.00 87.25 189 ASP A O 1
ATOM 1412 N N . LEU A 1 190 ? 4.768 9.142 -21.303 1.00 88.94 190 LEU A N 1
ATOM 1413 C CA . LEU A 1 190 ? 3.987 8.873 -20.098 1.00 88.94 190 LEU A CA 1
ATOM 1414 C C . LEU A 1 190 ? 4.138 9.923 -19.007 1.00 88.94 190 LEU A C 1
ATOM 1416 O O . LEU A 1 190 ? 3.649 9.699 -17.898 1.00 88.94 190 LEU A O 1
ATOM 1420 N N . THR A 1 191 ? 4.740 11.082 -19.281 1.00 89.25 191 THR A N 1
ATOM 1421 C CA . THR A 1 191 ? 4.959 12.118 -18.254 1.00 89.25 191 THR A CA 1
ATOM 1422 C C . THR A 1 191 ? 3.661 12.457 -17.513 1.00 89.25 191 THR A C 1
ATOM 1424 O O . THR A 1 191 ? 3.630 12.490 -16.280 1.00 89.25 191 THR A O 1
ATOM 1427 N N . GLY A 1 192 ? 2.551 12.624 -18.242 1.00 88.50 192 GLY A N 1
ATOM 1428 C CA . GLY A 1 192 ? 1.239 12.875 -17.639 1.00 88.50 192 GLY A CA 1
ATOM 1429 C C . GLY A 1 192 ? 0.754 11.731 -16.741 1.00 88.50 192 GLY A C 1
ATOM 1430 O O . GLY A 1 192 ? 0.231 11.979 -15.654 1.00 88.50 192 GLY A O 1
ATOM 1431 N N . LEU A 1 193 ? 0.974 10.479 -17.153 1.00 89.69 193 LEU A N 1
ATOM 1432 C CA . LEU A 1 193 ? 0.580 9.290 -16.396 1.00 89.69 193 LEU A CA 1
ATOM 1433 C C . LEU A 1 193 ? 1.444 9.089 -15.145 1.00 89.69 193 LEU A C 1
ATOM 1435 O O . LEU A 1 193 ? 0.918 8.734 -14.092 1.00 89.69 193 LEU A O 1
ATOM 1439 N N . VAL A 1 194 ? 2.746 9.367 -15.232 1.00 87.81 194 VAL A N 1
ATOM 1440 C CA . VAL A 1 194 ? 3.691 9.303 -14.108 1.00 87.81 194 VAL A CA 1
ATOM 1441 C C . VAL A 1 194 ? 3.366 10.370 -13.061 1.00 87.81 194 VAL A C 1
ATOM 1443 O O . VAL A 1 194 ? 3.311 10.072 -11.862 1.00 87.81 194 VAL A O 1
ATOM 1446 N N . LEU A 1 195 ? 3.087 11.605 -13.490 1.00 90.81 195 LEU A N 1
ATOM 1447 C CA . LEU A 1 195 ? 2.646 12.675 -12.590 1.00 90.81 195 LEU A CA 1
ATOM 1448 C C . LEU A 1 195 ? 1.324 12.310 -11.912 1.00 90.81 195 LEU A C 1
ATOM 1450 O O . LEU A 1 195 ? 1.190 12.432 -10.692 1.00 90.81 195 LEU A O 1
ATOM 1454 N N . LEU A 1 196 ? 0.365 11.796 -12.683 1.00 91.25 196 LEU A N 1
ATOM 1455 C CA . LEU A 1 196 ? -0.919 11.344 -12.162 1.00 91.25 196 LEU A CA 1
ATOM 1456 C C . LEU A 1 196 ? -0.746 10.191 -11.155 1.00 91.25 196 LEU A C 1
ATOM 1458 O O . LEU A 1 196 ? -1.330 10.225 -10.070 1.00 91.25 196 LEU A O 1
ATOM 1462 N N . GLY A 1 197 ? 0.114 9.218 -11.463 1.00 91.62 197 GLY A N 1
ATOM 1463 C CA . GLY A 1 197 ? 0.488 8.130 -10.560 1.00 91.62 197 GLY A CA 1
ATOM 1464 C C . GLY A 1 197 ? 1.114 8.637 -9.259 1.00 91.62 197 GLY A C 1
ATOM 1465 O O . GLY A 1 197 ? 0.765 8.148 -8.185 1.00 91.62 197 GLY A O 1
ATOM 1466 N N . SER A 1 198 ? 1.945 9.681 -9.327 1.00 91.12 198 SER A N 1
ATOM 1467 C CA . SER A 1 198 ? 2.550 10.319 -8.148 1.00 91.12 198 SER A CA 1
ATOM 1468 C C . SER A 1 198 ? 1.496 10.948 -7.230 1.00 91.12 198 SER A C 1
ATOM 1470 O O . SER A 1 198 ? 1.520 10.728 -6.017 1.00 91.12 198 SER A O 1
ATOM 1472 N N . PHE A 1 199 ? 0.502 11.653 -7.784 1.00 93.56 199 PHE A N 1
ATOM 1473 C CA . PHE A 1 199 ? -0.640 12.139 -6.995 1.00 93.56 199 PHE A CA 1
ATOM 1474 C C . PHE A 1 199 ? -1.456 10.990 -6.398 1.00 93.56 199 PHE A C 1
ATOM 1476 O O . PHE A 1 199 ? -1.846 11.045 -5.227 1.00 93.56 199 PHE A O 1
ATOM 1483 N N . GLY A 1 200 ? -1.664 9.920 -7.171 1.00 95.06 200 GLY A N 1
ATOM 1484 C CA . GLY A 1 200 ? -2.297 8.697 -6.688 1.00 95.06 200 GLY A CA 1
ATOM 1485 C C . GLY A 1 200 ? -1.579 8.129 -5.462 1.00 95.06 200 GLY A C 1
ATOM 1486 O O . GLY A 1 200 ? -2.210 7.854 -4.438 1.00 95.06 200 GLY A O 1
ATOM 1487 N N . GLN A 1 201 ? -0.249 8.033 -5.522 1.00 94.38 201 GLN A N 1
ATOM 1488 C CA . GLN A 1 201 ? 0.592 7.575 -4.416 1.00 94.38 201 GLN A CA 1
ATOM 1489 C C . GLN A 1 201 ? 0.442 8.466 -3.178 1.00 94.38 201 GLN A C 1
ATOM 1491 O O . GLN A 1 201 ? 0.284 7.950 -2.067 1.00 94.38 201 GLN A O 1
ATOM 1496 N N . MET A 1 202 ? 0.435 9.791 -3.351 1.00 95.81 202 MET A N 1
ATOM 1497 C CA . MET A 1 202 ? 0.227 10.732 -2.244 1.00 95.81 202 MET A CA 1
ATOM 1498 C C . MET A 1 202 ? -1.142 10.540 -1.584 1.00 95.81 202 MET A C 1
ATOM 1500 O O . MET A 1 202 ? -1.242 10.532 -0.356 1.00 95.81 202 MET A O 1
ATOM 1504 N N . PHE A 1 203 ? -2.199 10.324 -2.368 1.00 97.00 203 PHE A N 1
ATOM 1505 C CA . PHE A 1 203 ? -3.538 10.059 -1.837 1.00 97.00 203 PHE A CA 1
ATOM 1506 C C . PHE A 1 203 ? -3.628 8.724 -1.096 1.00 97.00 203 PHE A C 1
ATOM 1508 O O . PHE A 1 203 ? -4.259 8.663 -0.037 1.00 97.00 203 PHE A O 1
ATOM 1515 N N . VAL A 1 204 ? -2.960 7.675 -1.587 1.00 96.44 204 VAL A N 1
ATOM 1516 C CA . VAL A 1 204 ? -2.833 6.406 -0.851 1.00 96.44 204 VAL A CA 1
ATOM 1517 C C . VAL A 1 204 ? -2.115 6.634 0.475 1.00 96.44 204 VAL A C 1
ATOM 1519 O O . VAL A 1 204 ? -2.598 6.176 1.508 1.00 96.44 204 VAL A O 1
ATOM 1522 N N . ALA A 1 205 ? -1.005 7.374 0.476 1.00 96.25 205 ALA A N 1
ATOM 1523 C CA . ALA A 1 205 ? -0.244 7.662 1.686 1.00 96.25 205 ALA A CA 1
ATOM 1524 C C . ALA A 1 205 ? -1.087 8.413 2.727 1.00 96.25 205 ALA A C 1
ATOM 1526 O O . ALA A 1 205 ? -1.213 7.964 3.870 1.00 96.25 205 ALA A O 1
ATOM 1527 N N . VAL A 1 206 ? -1.742 9.504 2.321 1.00 97.12 206 VAL A N 1
ATOM 1528 C CA . VAL A 1 206 ? -2.668 10.261 3.179 1.00 97.12 206 VAL A CA 1
ATOM 1529 C C . VAL A 1 206 ? -3.792 9.359 3.692 1.00 97.12 206 VAL A C 1
ATOM 1531 O O . VAL A 1 206 ? -4.123 9.396 4.878 1.00 97.12 206 VAL A O 1
ATOM 1534 N N . GLY A 1 207 ? -4.339 8.502 2.830 1.00 96.94 207 GLY A N 1
ATOM 1535 C CA . GLY A 1 207 ? -5.363 7.525 3.178 1.00 96.94 207 GLY A CA 1
ATOM 1536 C C . GLY A 1 207 ? -4.915 6.519 4.239 1.00 96.94 207 GLY A C 1
ATOM 1537 O O . GLY A 1 207 ? -5.636 6.310 5.214 1.00 96.94 207 GLY A O 1
ATOM 1538 N N . ILE A 1 208 ? -3.717 5.942 4.100 1.00 97.69 208 ILE A N 1
ATOM 1539 C CA . ILE A 1 208 ? -3.125 5.028 5.091 1.00 97.69 208 ILE A CA 1
ATOM 1540 C C . ILE A 1 208 ? -2.959 5.746 6.432 1.00 97.69 208 ILE A C 1
ATOM 1542 O O . ILE A 1 208 ? -3.411 5.238 7.460 1.00 97.69 208 ILE A O 1
ATOM 1546 N N . GLY A 1 209 ? -2.360 6.940 6.431 1.00 97.38 209 GLY A N 1
ATOM 1547 C CA . GLY A 1 209 ? -2.109 7.707 7.651 1.00 97.38 209 GLY A CA 1
ATOM 1548 C C . GLY A 1 209 ? -3.405 8.089 8.363 1.00 97.38 209 GLY A C 1
ATOM 1549 O O . GLY A 1 209 ? -3.545 7.878 9.570 1.00 97.38 209 GLY A O 1
ATOM 1550 N N . ALA A 1 210 ? -4.394 8.577 7.613 1.00 97.25 210 ALA A N 1
ATOM 1551 C CA . ALA A 1 210 ? -5.697 8.927 8.157 1.00 97.25 210 ALA A CA 1
ATOM 1552 C C . ALA A 1 210 ? -6.461 7.705 8.680 1.00 97.25 2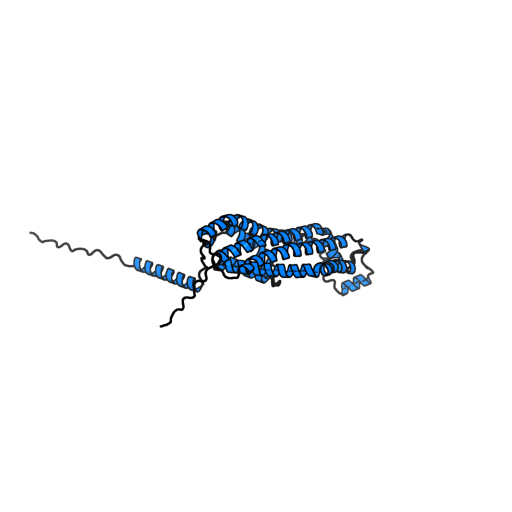10 ALA A C 1
ATOM 1554 O O . ALA A 1 210 ? -7.087 7.795 9.741 1.00 97.25 210 ALA A O 1
ATOM 1555 N N . ALA A 1 211 ? -6.399 6.569 7.979 1.00 97.31 211 ALA A N 1
ATOM 1556 C CA . ALA A 1 211 ? -7.041 5.330 8.404 1.00 97.31 211 ALA A CA 1
ATOM 1557 C C . ALA A 1 211 ? -6.409 4.808 9.697 1.00 97.31 211 ALA A C 1
ATOM 1559 O O . ALA A 1 211 ? -7.125 4.540 10.661 1.00 97.31 211 ALA A O 1
ATOM 1560 N N . ALA A 1 212 ? -5.077 4.748 9.753 1.00 97.38 212 ALA A N 1
ATOM 1561 C CA . ALA A 1 212 ? -4.331 4.298 10.921 1.00 97.38 212 ALA A CA 1
ATOM 1562 C C . ALA A 1 212 ? -4.584 5.196 12.141 1.00 97.38 212 ALA A C 1
ATOM 1564 O O . ALA A 1 212 ? -4.926 4.699 13.218 1.00 97.38 212 ALA A O 1
ATOM 1565 N N . LEU A 1 213 ? -4.498 6.517 11.965 1.00 96.44 213 LEU A N 1
ATOM 1566 C CA . LEU A 1 213 ? -4.720 7.486 13.036 1.00 96.44 213 LEU A CA 1
ATOM 156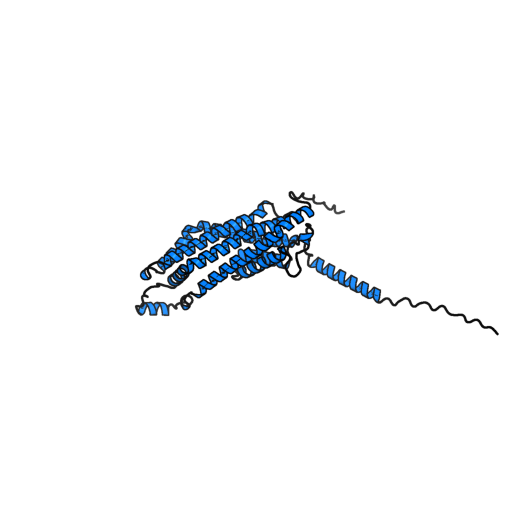7 C C . LEU A 1 213 ? -6.168 7.456 13.538 1.00 96.44 213 LEU A C 1
ATOM 1569 O O . LEU A 1 213 ? -6.414 7.416 14.744 1.00 96.44 213 LEU A O 1
ATOM 1573 N N . SER A 1 214 ? -7.140 7.446 12.626 1.00 95.88 214 SER A N 1
ATOM 1574 C CA . SER A 1 214 ? -8.558 7.472 12.995 1.00 95.88 214 SER A CA 1
ATOM 1575 C C . SER A 1 214 ? -8.984 6.170 13.657 1.00 95.88 214 SER A C 1
ATOM 1577 O O . SER A 1 214 ? -9.635 6.209 14.699 1.00 95.88 214 SER A O 1
ATOM 1579 N N . ALA A 1 215 ? -8.553 5.026 13.123 1.00 96.25 215 ALA A N 1
ATOM 1580 C CA . ALA A 1 215 ? -8.829 3.721 13.709 1.00 96.25 215 ALA A CA 1
ATOM 1581 C C . ALA A 1 215 ? -8.165 3.550 15.084 1.00 96.25 215 ALA A C 1
ATOM 1583 O O . ALA A 1 215 ? -8.787 3.012 16.000 1.00 96.25 215 ALA A O 1
ATOM 1584 N N . MET A 1 216 ? -6.944 4.058 15.272 1.00 95.75 216 MET A N 1
ATOM 1585 C CA . MET A 1 216 ? -6.289 4.088 16.584 1.00 95.75 216 MET A CA 1
ATOM 1586 C C . MET A 1 216 ? -7.071 4.946 17.587 1.00 95.75 216 MET A C 1
ATOM 1588 O O . MET A 1 216 ? -7.264 4.542 18.735 1.00 95.75 216 MET A O 1
ATOM 1592 N N . ASN A 1 217 ? -7.562 6.109 17.151 1.00 93.94 217 ASN A N 1
ATOM 1593 C CA . ASN A 1 217 ? -8.302 7.042 18.001 1.00 93.94 217 ASN A CA 1
ATOM 1594 C C . ASN A 1 217 ? -9.656 6.502 18.473 1.00 93.94 217 ASN A C 1
ATOM 1596 O O . ASN A 1 217 ? -10.152 6.956 19.501 1.00 93.94 217 ASN A O 1
ATOM 1600 N N . VAL A 1 218 ? -10.257 5.555 17.751 1.00 94.88 218 VAL A N 1
ATOM 1601 C CA . VAL A 1 218 ? -11.513 4.903 18.163 1.00 94.88 218 VAL A CA 1
ATOM 1602 C C . VAL A 1 218 ? -11.306 3.513 18.774 1.00 94.88 218 VAL A C 1
ATOM 1604 O O . VAL A 1 218 ? -12.279 2.888 19.193 1.00 94.88 218 VAL A O 1
ATOM 1607 N N . GLY A 1 219 ? -10.059 3.037 18.850 1.00 94.75 219 GLY A N 1
ATOM 1608 C CA . GLY A 1 219 ? -9.703 1.735 19.423 1.00 94.75 219 GLY A CA 1
ATOM 1609 C C . GLY A 1 219 ? -9.852 0.541 18.478 1.00 94.75 219 GLY A C 1
ATOM 1610 O O . GLY A 1 219 ? -9.789 -0.594 18.938 1.00 94.75 219 GLY A O 1
ATOM 1611 N N . LEU A 1 220 ? -10.049 0.767 17.175 1.00 96.12 220 LEU A N 1
ATOM 1612 C CA . LEU A 1 220 ? -10.105 -0.296 16.159 1.00 96.12 220 LEU A CA 1
ATOM 1613 C C . LEU A 1 220 ? -8.723 -0.869 15.845 1.00 96.12 220 LEU A C 1
ATOM 1615 O O . LEU A 1 220 ? -8.598 -2.047 15.515 1.00 96.12 220 LEU A O 1
ATOM 1619 N N . LEU A 1 221 ? -7.686 -0.041 15.956 1.00 96.12 221 LEU A N 1
ATOM 1620 C CA . LEU A 1 221 ? -6.289 -0.459 15.890 1.00 96.12 221 LEU A CA 1
ATOM 1621 C C . LEU A 1 221 ? -5.626 -0.247 17.252 1.00 96.12 221 LEU A C 1
ATOM 1623 O O . LEU A 1 221 ? -5.982 0.672 17.994 1.00 96.12 221 LEU A O 1
ATOM 1627 N N . THR A 1 222 ? -4.638 -1.081 17.580 1.00 93.94 222 THR A N 1
ATOM 1628 C CA . THR A 1 222 ? -3.743 -0.833 18.720 1.00 93.94 222 THR A CA 1
ATOM 1629 C C . THR A 1 222 ? -2.892 0.411 18.461 1.00 93.94 222 THR A C 1
ATOM 1631 O O . THR A 1 222 ? -2.677 0.799 17.311 1.00 93.94 222 THR A O 1
ATOM 1634 N N . ARG A 1 223 ? -2.359 1.040 19.519 1.00 93.25 223 ARG A N 1
ATOM 1635 C CA . ARG A 1 223 ? -1.489 2.220 19.359 1.00 93.25 223 ARG A CA 1
ATOM 1636 C C . ARG A 1 223 ? -0.242 1.918 18.523 1.00 93.25 223 ARG A C 1
ATOM 1638 O O . ARG A 1 223 ? 0.124 2.727 17.681 1.00 93.25 223 ARG A O 1
ATOM 1645 N N . VAL A 1 224 ? 0.366 0.746 18.716 1.00 93.94 224 VAL A N 1
ATOM 1646 C CA . VAL A 1 224 ? 1.529 0.310 17.927 1.00 93.94 224 VAL A CA 1
ATOM 1647 C C . VAL A 1 224 ? 1.162 0.215 16.446 1.00 93.94 224 VAL A C 1
ATOM 1649 O O . VAL A 1 224 ? 1.844 0.817 15.622 1.00 93.94 224 VAL A O 1
ATOM 1652 N N . MET A 1 225 ? 0.041 -0.430 16.101 1.00 96.44 225 MET A N 1
ATOM 1653 C CA . MET A 1 225 ? -0.372 -0.517 14.697 1.00 96.44 225 MET A CA 1
ATOM 1654 C C . MET A 1 225 ? -0.796 0.811 14.087 1.00 96.44 225 MET A C 1
ATOM 1656 O O . MET A 1 225 ? -0.539 1.033 12.905 1.00 96.44 225 MET A O 1
ATOM 1660 N N . GLY A 1 226 ? -1.399 1.703 14.871 1.00 96.31 226 GLY A N 1
ATOM 1661 C CA . GLY A 1 226 ? -1.683 3.065 14.430 1.00 96.31 226 GLY A CA 1
ATOM 1662 C C . GLY A 1 226 ? -0.408 3.834 14.077 1.00 96.31 226 GLY A C 1
ATOM 1663 O O . GLY A 1 226 ? -0.308 4.382 12.983 1.00 96.31 226 GLY A O 1
ATOM 1664 N N . ILE A 1 227 ? 0.589 3.828 14.970 1.00 96.38 227 ILE A N 1
ATOM 1665 C CA . ILE A 1 227 ? 1.869 4.529 14.765 1.00 96.38 227 ILE A CA 1
ATOM 1666 C C . ILE A 1 227 ? 2.619 3.966 13.554 1.00 96.38 227 ILE A C 1
ATOM 1668 O O . ILE A 1 227 ? 3.067 4.741 12.712 1.00 96.38 227 ILE A O 1
ATOM 1672 N N . VAL A 1 228 ? 2.711 2.637 13.426 1.00 96.56 228 VAL A N 1
ATOM 1673 C CA . VAL A 1 228 ? 3.377 1.997 12.279 1.00 96.56 228 VAL A CA 1
ATOM 1674 C C . VAL A 1 228 ? 2.680 2.365 10.966 1.00 96.56 228 VAL A C 1
ATOM 1676 O O . VAL A 1 228 ? 3.356 2.713 10.002 1.00 96.56 228 VAL A O 1
ATOM 1679 N N . GLY A 1 229 ? 1.343 2.380 10.932 1.00 96.88 229 GLY A N 1
ATOM 1680 C CA . GLY A 1 229 ? 0.589 2.811 9.750 1.00 96.88 229 GLY A CA 1
ATOM 1681 C C . GLY A 1 229 ? 0.871 4.269 9.365 1.00 96.88 229 GLY A C 1
ATOM 1682 O O . GLY A 1 229 ? 1.091 4.570 8.194 1.00 96.88 229 GLY A O 1
ATOM 1683 N N . VAL A 1 230 ? 0.948 5.174 10.346 1.00 97.31 230 VAL A N 1
ATOM 1684 C CA . VAL A 1 230 ? 1.325 6.579 10.104 1.00 97.31 230 VAL A CA 1
ATOM 1685 C C . VAL A 1 230 ? 2.768 6.695 9.601 1.00 97.31 230 VAL A C 1
ATOM 1687 O O . VAL A 1 230 ? 3.019 7.450 8.667 1.00 97.31 230 VAL A O 1
ATOM 1690 N N . MET A 1 231 ? 3.713 5.928 10.151 1.00 95.94 231 MET A N 1
ATOM 1691 C CA . MET A 1 231 ? 5.092 5.903 9.648 1.00 95.94 231 MET A CA 1
ATOM 1692 C C . MET A 1 231 ? 5.167 5.426 8.195 1.00 95.94 231 MET A C 1
ATOM 1694 O O . MET A 1 231 ? 5.857 6.044 7.390 1.00 95.94 231 MET A O 1
ATOM 1698 N N . ILE A 1 232 ? 4.423 4.373 7.836 1.00 95.81 232 ILE A N 1
ATOM 1699 C CA . ILE A 1 232 ? 4.344 3.879 6.453 1.00 95.81 232 ILE A CA 1
ATOM 1700 C C . ILE A 1 232 ? 3.814 4.970 5.520 1.00 95.81 232 ILE A C 1
ATOM 1702 O O . ILE A 1 232 ? 4.358 5.156 4.433 1.00 95.81 232 ILE A O 1
ATOM 1706 N N . ALA A 1 233 ? 2.788 5.715 5.939 1.00 95.88 233 ALA A N 1
ATOM 1707 C CA . ALA A 1 233 ? 2.278 6.845 5.169 1.00 95.88 233 ALA A CA 1
ATOM 1708 C C . ALA A 1 233 ? 3.361 7.907 4.928 1.00 95.88 233 ALA A C 1
ATOM 1710 O O . ALA A 1 233 ? 3.568 8.319 3.789 1.00 95.88 233 ALA A O 1
ATOM 1711 N N . VAL A 1 234 ? 4.104 8.297 5.968 1.00 95.25 234 VAL A N 1
ATOM 1712 C CA . VAL A 1 234 ? 5.201 9.272 5.846 1.00 95.25 234 VAL A CA 1
ATOM 1713 C C . VAL A 1 234 ? 6.297 8.760 4.911 1.00 95.25 234 VAL A C 1
ATOM 1715 O O . VAL A 1 234 ? 6.712 9.490 4.016 1.00 95.25 234 VAL A O 1
ATOM 1718 N N . PHE A 1 235 ? 6.717 7.501 5.048 1.00 94.56 235 PHE A N 1
ATOM 1719 C CA . PHE A 1 235 ? 7.734 6.898 4.175 1.00 94.56 235 PHE A CA 1
ATOM 1720 C C . PHE A 1 235 ? 7.261 6.691 2.734 1.00 94.56 235 PHE A C 1
ATOM 1722 O O . PHE A 1 235 ? 8.079 6.610 1.827 1.00 94.56 235 PHE A O 1
ATOM 1729 N N . THR A 1 236 ? 5.949 6.630 2.502 1.00 91.88 236 THR A N 1
ATOM 1730 C CA . THR A 1 236 ? 5.396 6.577 1.142 1.00 91.88 236 THR A CA 1
ATOM 1731 C C . THR A 1 236 ? 5.484 7.939 0.446 1.00 91.88 236 THR A C 1
ATOM 1733 O O . THR A 1 236 ? 5.610 7.983 -0.775 1.00 91.88 236 THR A O 1
ATOM 1736 N N . VAL A 1 237 ? 5.425 9.044 1.202 1.00 91.00 237 VAL A N 1
ATOM 1737 C CA . VAL A 1 237 ? 5.580 10.413 0.671 1.00 91.00 237 VAL A CA 1
ATOM 1738 C C . VAL A 1 237 ? 7.050 10.814 0.576 1.00 91.00 237 VAL A C 1
ATOM 1740 O O . VAL A 1 237 ? 7.446 11.468 -0.382 1.00 91.00 237 VAL A O 1
ATOM 1743 N N . LEU A 1 238 ? 7.851 10.440 1.574 1.00 89.81 238 LEU A N 1
ATOM 1744 C CA . LEU A 1 238 ? 9.271 10.758 1.663 1.00 89.81 238 LEU A CA 1
ATOM 1745 C C . LEU A 1 238 ? 10.088 9.493 1.368 1.00 89.81 238 LEU A C 1
ATOM 1747 O O . LEU A 1 238 ? 10.303 8.697 2.288 1.00 89.81 238 LEU A O 1
ATOM 1751 N N . PRO A 1 239 ? 10.578 9.303 0.128 1.00 76.56 239 PRO A N 1
ATOM 1752 C CA . PRO A 1 239 ? 11.312 8.106 -0.288 1.00 76.56 239 PRO A CA 1
ATOM 1753 C C . PRO A 1 239 ? 12.759 8.088 0.243 1.00 76.56 239 PRO A C 1
ATOM 1755 O O . PRO A 1 239 ? 13.705 7.806 -0.481 1.00 76.56 239 PRO A O 1
ATOM 1758 N N . ILE A 1 240 ? 12.951 8.409 1.524 1.00 79.81 240 ILE A N 1
ATOM 1759 C CA . ILE A 1 240 ? 14.259 8.422 2.193 1.00 79.81 240 ILE A CA 1
ATOM 1760 C C . ILE A 1 240 ? 14.660 6.993 2.590 1.00 79.81 240 ILE A C 1
ATOM 1762 O O . ILE A 1 240 ? 15.839 6.650 2.617 1.00 79.81 240 ILE A O 1
ATOM 1766 N N . VAL A 1 241 ? 13.677 6.138 2.895 1.00 77.06 241 VAL A N 1
ATOM 1767 C CA . VAL A 1 241 ? 13.901 4.786 3.421 1.00 77.06 241 VAL A CA 1
ATOM 1768 C C . VAL A 1 241 ? 13.511 3.744 2.376 1.00 77.06 241 VAL A C 1
ATOM 1770 O O . VAL A 1 241 ? 12.332 3.441 2.197 1.00 77.06 241 VAL A O 1
ATOM 1773 N N . GLN A 1 242 ? 14.510 3.128 1.742 1.00 66.75 242 GLN A N 1
ATOM 1774 C CA . GLN A 1 242 ? 14.302 2.084 0.726 1.00 66.75 242 GLN A CA 1
ATOM 1775 C C . GLN A 1 242 ? 13.639 0.800 1.285 1.00 66.75 242 GLN A C 1
ATOM 1777 O O . GLN A 1 242 ? 13.080 0.010 0.534 1.00 66.75 242 GLN A O 1
ATOM 1782 N N . GLY A 1 243 ? 13.626 0.602 2.611 1.00 70.25 243 GLY A N 1
ATOM 1783 C CA . GLY A 1 243 ? 13.007 -0.556 3.282 1.00 70.25 243 GLY A CA 1
ATOM 1784 C C . GLY A 1 243 ? 11.497 -0.452 3.557 1.00 70.25 243 GLY A C 1
ATOM 1785 O O . GLY A 1 243 ? 10.908 -1.379 4.119 1.00 70.25 243 GLY A O 1
ATOM 1786 N N . ALA A 1 244 ? 10.846 0.653 3.180 1.00 79.56 244 ALA A N 1
ATOM 1787 C CA . ALA A 1 244 ? 9.415 0.868 3.417 1.00 79.56 244 ALA A CA 1
ATOM 1788 C C . ALA A 1 244 ? 8.475 -0.254 2.899 1.00 79.56 244 ALA A C 1
ATOM 1790 O O . ALA A 1 244 ? 7.482 -0.536 3.582 1.00 79.56 244 ALA A O 1
ATOM 1791 N N . PRO A 1 245 ? 8.744 -0.939 1.764 1.00 88.19 245 PRO A N 1
ATOM 1792 C CA . PRO A 1 245 ? 7.828 -1.951 1.235 1.00 88.19 245 PRO A CA 1
ATOM 1793 C C . PRO A 1 245 ? 7.648 -3.176 2.139 1.00 88.19 245 PRO A C 1
ATOM 1795 O O . PRO A 1 245 ? 6.525 -3.658 2.302 1.00 88.19 245 PRO A O 1
ATOM 1798 N N . PHE A 1 246 ? 8.716 -3.654 2.785 1.00 92.31 246 PHE A N 1
ATOM 1799 C CA . PHE A 1 246 ? 8.638 -4.796 3.703 1.00 92.31 246 PHE A CA 1
ATOM 1800 C C . PHE A 1 246 ? 7.823 -4.451 4.948 1.00 92.31 246 PHE A C 1
ATOM 1802 O O . PHE A 1 246 ? 6.948 -5.216 5.352 1.00 92.31 246 PHE A O 1
ATOM 1809 N N . LEU A 1 247 ? 8.052 -3.261 5.515 1.00 94.56 247 LEU A N 1
ATOM 1810 C CA . LEU A 1 247 ? 7.294 -2.774 6.667 1.00 94.56 247 LEU A CA 1
ATOM 1811 C C . LEU A 1 247 ? 5.806 -2.599 6.328 1.00 94.56 247 LEU A C 1
ATOM 1813 O O . LEU A 1 247 ? 4.947 -3.002 7.112 1.00 94.56 247 LEU A O 1
ATOM 1817 N N . ARG A 1 248 ? 5.495 -2.052 5.144 1.00 95.38 248 ARG A N 1
ATOM 1818 C CA . ARG A 1 248 ? 4.122 -1.944 4.626 1.00 95.38 248 ARG A CA 1
ATOM 1819 C C . ARG A 1 248 ? 3.466 -3.314 4.480 1.00 95.38 248 ARG A C 1
ATOM 1821 O O . ARG A 1 248 ? 2.344 -3.494 4.945 1.00 95.38 248 ARG A O 1
ATOM 1828 N N . SER A 1 249 ? 4.167 -4.271 3.878 1.00 96.56 249 SER A N 1
ATOM 1829 C CA . SER A 1 249 ? 3.673 -5.636 3.663 1.00 96.56 249 SER A CA 1
ATOM 1830 C C . SER A 1 249 ? 3.386 -6.334 4.991 1.00 96.56 249 SER A C 1
ATOM 1832 O O . SER A 1 249 ? 2.289 -6.851 5.197 1.00 96.56 249 SER A O 1
ATOM 1834 N N . PHE A 1 250 ? 4.328 -6.261 5.936 1.00 96.81 250 PHE A N 1
ATOM 1835 C CA . PHE A 1 250 ? 4.156 -6.780 7.290 1.00 96.81 250 PHE A CA 1
ATOM 1836 C C . PHE A 1 250 ? 2.950 -6.149 7.997 1.00 96.81 250 PHE A C 1
ATOM 1838 O O . PHE A 1 250 ? 2.111 -6.866 8.541 1.00 96.81 250 PHE A O 1
ATOM 1845 N N . TRP A 1 251 ? 2.826 -4.818 7.961 1.00 97.62 251 TRP A N 1
ATOM 1846 C CA . TRP A 1 251 ? 1.711 -4.109 8.590 1.00 97.62 251 TRP A CA 1
ATOM 1847 C C . TRP A 1 251 ? 0.359 -4.505 7.991 1.00 97.62 251 TRP A C 1
ATOM 1849 O O . TRP A 1 251 ? -0.593 -4.706 8.740 1.00 97.62 251 TRP A O 1
ATOM 1859 N N . LEU A 1 252 ? 0.274 -4.673 6.668 1.00 98.19 252 LEU A N 1
ATOM 1860 C CA . LEU A 1 252 ? -0.946 -5.103 5.979 1.00 98.19 252 LEU A CA 1
ATOM 1861 C C . LEU A 1 252 ? -1.327 -6.547 6.311 1.00 98.19 252 LEU A C 1
ATOM 1863 O O . LEU A 1 252 ? -2.489 -6.815 6.619 1.00 98.19 252 LEU A O 1
ATOM 1867 N N . VAL A 1 253 ? -0.358 -7.465 6.329 1.00 98.31 253 VAL A N 1
ATOM 1868 C CA . VAL A 1 253 ? -0.590 -8.858 6.742 1.00 98.31 253 VAL A CA 1
ATOM 1869 C C . VAL A 1 253 ? -1.066 -8.906 8.190 1.00 98.31 253 VAL A C 1
ATOM 1871 O O . VAL A 1 253 ? -2.074 -9.541 8.497 1.00 98.31 253 VAL A O 1
ATOM 1874 N N . ALA A 1 254 ? -0.394 -8.185 9.081 1.00 97.88 254 ALA A N 1
ATOM 1875 C CA . ALA A 1 254 ? -0.756 -8.125 10.486 1.00 97.88 254 ALA A CA 1
ATOM 1876 C C . ALA A 1 254 ? -2.128 -7.463 10.714 1.00 97.88 254 ALA A C 1
ATOM 1878 O O . ALA A 1 254 ? -2.930 -7.973 11.497 1.00 97.88 254 ALA A O 1
ATOM 1879 N N . LEU A 1 255 ? -2.453 -6.390 9.985 1.00 98.12 255 LEU A N 1
ATOM 1880 C CA . LEU A 1 255 ? -3.796 -5.807 9.964 1.00 98.12 255 LEU A CA 1
ATOM 1881 C C . LEU A 1 255 ? -4.828 -6.841 9.505 1.00 98.12 255 LEU A C 1
ATOM 1883 O O . LEU A 1 255 ? -5.870 -6.988 10.140 1.00 98.12 255 LEU A O 1
ATOM 1887 N N . GLY A 1 256 ? -4.528 -7.603 8.456 1.00 98.12 256 GLY A N 1
ATOM 1888 C CA . GLY A 1 256 ? -5.392 -8.675 7.984 1.00 98.12 256 GLY A CA 1
ATOM 1889 C C . GLY A 1 256 ? -5.632 -9.755 9.038 1.00 98.12 256 GLY A C 1
ATOM 1890 O O . GLY A 1 256 ? -6.777 -10.135 9.279 1.00 98.12 256 GLY A O 1
ATOM 1891 N N . LEU A 1 257 ? -4.587 -10.177 9.754 1.00 98.25 257 LEU A N 1
ATOM 1892 C CA . LEU A 1 257 ? -4.702 -11.111 10.879 1.00 98.25 257 LEU A CA 1
ATOM 1893 C C . LEU A 1 257 ? -5.546 -10.541 12.030 1.00 98.25 257 LEU A C 1
ATOM 1895 O O . LEU A 1 257 ? -6.334 -11.281 12.621 1.00 98.25 257 LEU A O 1
ATOM 1899 N N . ILE A 1 258 ? -5.444 -9.241 12.326 1.00 97.12 258 ILE A N 1
ATOM 1900 C CA . ILE A 1 258 ? -6.298 -8.562 13.318 1.00 97.12 258 ILE A CA 1
ATOM 1901 C C . ILE A 1 258 ? -7.765 -8.591 12.871 1.00 97.12 258 ILE A C 1
ATOM 1903 O O . ILE A 1 258 ? -8.650 -8.961 13.650 1.00 97.12 258 ILE A O 1
ATOM 1907 N N . LEU A 1 259 ? -8.037 -8.248 11.609 1.00 97.19 259 LEU A N 1
ATOM 1908 C CA . LEU A 1 259 ? -9.392 -8.263 11.050 1.00 97.19 259 LEU A CA 1
ATOM 1909 C C . LEU A 1 259 ? -9.971 -9.683 11.011 1.00 97.19 259 LEU A C 1
ATOM 1911 O O . LEU A 1 259 ? -11.165 -9.854 11.238 1.00 97.19 259 LEU A O 1
ATOM 1915 N N . LEU A 1 260 ? -9.139 -10.712 10.837 1.00 97.88 260 LEU A N 1
ATOM 1916 C CA . LEU A 1 260 ? -9.538 -12.121 10.933 1.00 97.88 260 LEU A CA 1
ATOM 1917 C C . LEU A 1 260 ? -9.644 -12.645 12.375 1.00 97.88 260 LEU A C 1
ATOM 1919 O O . LEU A 1 260 ? -10.094 -13.771 12.565 1.00 97.88 260 LEU A O 1
ATOM 1923 N N . GLY A 1 261 ? -9.246 -11.865 13.385 1.00 96.19 261 GLY A N 1
ATOM 1924 C CA . GLY A 1 261 ? -9.228 -12.304 14.786 1.00 96.19 261 GLY A CA 1
ATOM 1925 C C . GLY A 1 261 ? -8.151 -13.350 15.101 1.00 96.19 261 GLY A C 1
ATOM 1926 O O . GLY A 1 261 ? -8.256 -14.045 16.105 1.00 96.19 261 GLY A O 1
ATOM 1927 N N . ARG A 1 262 ? -7.124 -13.471 14.250 1.00 97.31 262 ARG A N 1
ATOM 1928 C CA . ARG A 1 262 ? -6.005 -14.422 14.385 1.00 97.31 262 ARG A CA 1
ATOM 1929 C C . ARG A 1 262 ? -4.712 -13.789 14.906 1.00 97.31 262 ARG A C 1
ATOM 1931 O O . ARG A 1 262 ? -3.712 -14.479 15.058 1.00 97.31 262 ARG A O 1
ATOM 1938 N N . TRP A 1 263 ? -4.705 -12.479 15.143 1.00 96.06 263 TRP A N 1
ATOM 1939 C CA . TRP A 1 263 ? -3.542 -11.782 15.688 1.00 96.06 263 TRP A CA 1
ATOM 1940 C C . TRP A 1 263 ? -3.292 -12.163 17.160 1.00 96.06 263 TRP A C 1
ATOM 1942 O O . TRP A 1 263 ? -4.262 -12.312 17.906 1.00 96.06 263 TRP A O 1
ATOM 1952 N N . PRO A 1 264 ? -2.031 -12.285 17.619 1.00 90.81 264 PRO A N 1
ATOM 1953 C CA . PRO A 1 264 ? -1.720 -12.478 19.035 1.00 90.81 264 PRO A CA 1
ATOM 1954 C C . PRO A 1 264 ? -2.309 -11.350 19.897 1.00 90.81 264 PRO A C 1
ATOM 1956 O O . PRO A 1 264 ? -2.015 -10.174 19.689 1.00 90.81 264 PRO A O 1
ATOM 1959 N N . GLY A 1 265 ? -3.173 -11.699 20.853 1.00 88.25 265 GLY A N 1
ATOM 1960 C CA . GLY A 1 265 ? -3.965 -10.731 21.630 1.00 88.25 265 GLY A CA 1
ATOM 1961 C C . GLY A 1 265 ? -5.360 -10.439 21.060 1.00 88.25 265 GLY A C 1
ATOM 1962 O O . GLY A 1 265 ? -6.111 -9.665 21.648 1.00 88.25 265 GLY A O 1
ATOM 1963 N N . GLY A 1 266 ? -5.726 -11.088 19.954 1.00 91.25 266 GLY A N 1
ATOM 1964 C CA . GLY A 1 266 ? -7.058 -11.048 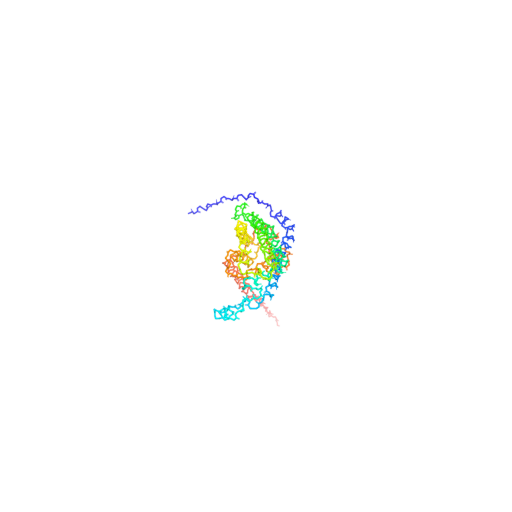19.369 1.00 91.25 266 GLY A CA 1
ATOM 1965 C C . GLY A 1 266 ? -7.398 -9.725 18.689 1.00 91.25 266 GLY A C 1
ATOM 1966 O O . GLY A 1 266 ? -6.538 -8.919 18.319 1.00 91.25 266 GLY A O 1
ATOM 1967 N N . ARG A 1 267 ? -8.698 -9.520 18.485 1.00 93.44 267 ARG A N 1
ATOM 1968 C CA . ARG A 1 267 ? -9.236 -8.302 17.887 1.00 93.44 267 ARG A CA 1
ATOM 1969 C C . ARG A 1 267 ? -9.472 -7.244 18.978 1.00 93.44 267 ARG A C 1
ATOM 1971 O O . ARG A 1 267 ? -9.971 -7.589 20.046 1.00 93.44 267 ARG A O 1
ATOM 1978 N N . PRO A 1 268 ? -9.166 -5.955 18.731 1.00 94.12 268 PRO A N 1
ATOM 1979 C CA . PRO A 1 268 ? -9.471 -4.899 19.689 1.00 94.12 268 PRO A CA 1
ATOM 1980 C C . PRO A 1 268 ? -10.969 -4.824 20.038 1.00 94.12 268 PRO A C 1
ATOM 1982 O O . PRO A 1 268 ? -11.811 -4.945 19.146 1.00 94.12 268 PRO A O 1
ATOM 1985 N N . PRO A 1 269 ? -11.326 -4.527 21.301 1.00 90.69 269 PRO A N 1
ATOM 1986 C CA . PRO A 1 269 ? -12.708 -4.613 21.786 1.00 90.69 269 PRO A CA 1
ATOM 1987 C C . PRO A 1 269 ? -13.663 -3.579 21.161 1.00 90.69 269 PRO A C 1
ATOM 1989 O O . PRO A 1 269 ? -14.880 -3.689 21.305 1.00 90.69 269 PRO A O 1
ATOM 1992 N N . ALA A 1 270 ? -13.141 -2.558 20.471 1.00 92.94 270 ALA A N 1
ATOM 1993 C CA . ALA A 1 270 ? -13.957 -1.575 19.752 1.00 92.94 270 ALA A CA 1
ATOM 1994 C C . ALA A 1 270 ? -14.697 -2.176 18.542 1.00 92.94 270 ALA A C 1
ATOM 1996 O O . ALA A 1 270 ? -15.699 -1.612 18.091 1.00 92.94 270 ALA A O 1
ATOM 1997 N N . TRP A 1 271 ? -14.218 -3.311 18.025 1.00 93.94 271 TRP A N 1
ATOM 1998 C CA . TRP A 1 271 ? -14.877 -4.043 16.945 1.00 93.94 271 TRP A CA 1
ATOM 1999 C C . TRP A 1 271 ? -16.142 -4.769 17.409 1.00 93.94 271 TRP A C 1
ATOM 2001 O O . TRP A 1 271 ? -17.089 -4.874 16.639 1.00 93.94 271 TRP A O 1
ATOM 2011 N N . ASP A 1 272 ? -16.188 -5.222 18.663 1.00 92.69 272 ASP A N 1
ATOM 2012 C CA . ASP A 1 272 ? -17.341 -5.965 19.186 1.00 92.69 272 ASP A CA 1
ATOM 2013 C C . ASP A 1 272 ? -18.422 -5.036 19.738 1.00 92.69 272 ASP A C 1
ATOM 2015 O O . ASP A 1 272 ? -19.611 -5.325 19.636 1.00 92.69 272 ASP A O 1
ATOM 2019 N N . GLY A 1 273 ? -18.011 -3.908 20.324 1.00 88.38 273 GLY A N 1
ATOM 2020 C CA . GLY A 1 273 ? -18.932 -2.990 20.988 1.00 88.38 273 GLY A CA 1
ATOM 2021 C C . GLY A 1 273 ? -19.595 -1.960 20.077 1.00 88.38 273 GLY A C 1
ATOM 2022 O O . GLY A 1 273 ? -20.543 -1.322 20.515 1.00 88.38 273 GLY A O 1
ATOM 2023 N N . GLY A 1 274 ? -19.074 -1.705 18.871 1.00 87.94 274 GLY A N 1
ATOM 2024 C CA . GLY A 1 274 ? -19.583 -0.647 17.975 1.00 87.94 274 GLY A CA 1
ATOM 2025 C C . GLY A 1 274 ? -19.389 0.792 18.480 1.00 87.94 274 GLY A C 1
ATOM 2026 O O . GLY A 1 274 ? -19.572 1.742 17.729 1.00 87.94 274 GLY A O 1
ATOM 2027 N N . VAL A 1 275 ? -18.967 0.965 19.732 1.00 89.06 275 VAL A N 1
ATOM 2028 C CA . VAL A 1 275 ? -18.738 2.251 20.400 1.00 89.06 275 VAL A CA 1
ATOM 2029 C C . VAL A 1 275 ? -17.238 2.575 20.390 1.00 89.06 275 VAL A C 1
ATOM 2031 O O . VAL A 1 275 ? -16.418 1.664 20.559 1.00 89.06 275 VAL A O 1
ATOM 2034 N N . PRO A 1 276 ? -16.833 3.848 20.207 1.00 89.06 276 PRO A N 1
ATOM 2035 C CA . PRO A 1 276 ? -15.433 4.244 20.338 1.00 89.06 276 PRO A CA 1
ATOM 2036 C C . PRO A 1 276 ? -14.881 3.897 21.726 1.00 89.06 276 PRO A C 1
ATOM 2038 O O . PRO A 1 276 ? -15.404 4.342 22.747 1.00 89.06 276 PRO A O 1
ATOM 2041 N N . ARG A 1 277 ? -13.778 3.144 21.757 1.00 88.88 277 ARG A N 1
ATOM 2042 C CA . ARG A 1 277 ? -12.999 2.854 22.971 1.00 88.88 277 ARG A CA 1
ATOM 2043 C C . ARG A 1 277 ? -11.563 3.347 22.768 1.00 88.88 277 ARG A C 1
ATOM 2045 O O . ARG A 1 277 ? -10.687 2.540 22.459 1.00 88.88 277 ARG A O 1
ATOM 2052 N N . PRO A 1 278 ? -11.317 4.668 22.853 1.00 83.00 278 PRO A N 1
ATOM 2053 C CA . PRO A 1 278 ? -9.984 5.228 22.647 1.00 83.00 278 PRO A CA 1
ATOM 2054 C C . PRO A 1 278 ? -8.974 4.608 23.618 1.00 83.00 278 PRO A C 1
ATOM 2056 O O . PRO A 1 278 ? -9.281 4.382 24.788 1.00 83.00 278 PRO A O 1
ATOM 2059 N N . TRP A 1 279 ? -7.751 4.365 23.144 1.00 78.56 279 TRP A N 1
ATOM 2060 C CA . TRP A 1 279 ? -6.681 3.873 24.010 1.00 78.56 279 TRP A CA 1
ATOM 2061 C C . TRP A 1 279 ? -6.342 4.902 25.094 1.00 78.56 279 TRP A C 1
ATOM 2063 O O . TRP A 1 279 ? -6.110 6.067 24.744 1.00 78.56 279 TRP A O 1
ATOM 2073 N N . PRO A 1 280 ? -6.227 4.490 26.372 1.00 76.44 280 PRO A N 1
ATOM 2074 C CA . PRO A 1 280 ? -5.935 5.410 27.462 1.00 76.44 280 PRO A CA 1
ATOM 2075 C C . PRO A 1 280 ? -4.633 6.175 27.200 1.00 76.44 280 PRO A C 1
ATOM 2077 O O . PRO A 1 280 ? -3.659 5.649 26.637 1.00 76.44 280 PRO A O 1
ATOM 2080 N N . THR A 1 281 ? -4.620 7.459 27.548 1.00 77.12 281 THR A N 1
ATOM 2081 C CA . THR A 1 281 ? -3.423 8.303 27.421 1.00 77.12 281 THR A CA 1
ATOM 2082 C C . THR A 1 281 ? -2.350 7.843 28.412 1.00 77.12 281 THR A C 1
ATOM 2084 O O . THR A 1 281 ? -2.654 7.148 29.377 1.00 77.12 281 THR A O 1
ATOM 2087 N N . ARG A 1 282 ? -1.074 8.210 28.198 1.00 74.44 282 ARG A N 1
ATOM 2088 C CA . ARG A 1 282 ? -0.007 7.866 29.161 1.00 74.44 282 ARG A CA 1
ATOM 2089 C C . ARG A 1 282 ? -0.332 8.373 30.571 1.00 74.44 282 ARG A C 1
ATOM 2091 O O . ARG A 1 282 ? -0.146 7.629 31.518 1.00 74.44 282 ARG A O 1
ATOM 2098 N N . ALA A 1 283 ? -0.893 9.579 30.688 1.00 78.00 283 ALA A N 1
ATOM 2099 C CA . ALA A 1 283 ? -1.346 10.130 31.965 1.00 78.00 283 ALA A CA 1
ATOM 2100 C C . ALA A 1 283 ? -2.426 9.254 32.624 1.00 78.00 283 ALA A C 1
ATOM 2102 O O . ALA A 1 283 ? -2.290 8.888 33.782 1.00 78.00 283 ALA A O 1
ATOM 2103 N N . GLN A 1 284 ? -3.439 8.822 31.862 1.00 83.00 284 GLN A N 1
ATOM 2104 C CA . GLN A 1 284 ? -4.484 7.925 32.371 1.00 83.00 284 GLN A CA 1
ATOM 2105 C C . GLN A 1 284 ? -3.949 6.538 32.742 1.00 83.00 284 GLN A C 1
ATOM 2107 O O . GLN A 1 284 ? -4.466 5.907 33.656 1.00 83.00 284 GLN A O 1
ATOM 2112 N N . GLN A 1 285 ? -2.929 6.042 32.036 1.00 80.69 285 GLN A N 1
ATOM 2113 C CA . GLN A 1 285 ? -2.276 4.776 32.375 1.00 80.69 285 GLN A CA 1
ATOM 2114 C C . GLN A 1 285 ? -1.457 4.885 33.662 1.00 80.69 285 GLN A C 1
ATOM 2116 O O . GLN A 1 285 ? -1.483 3.951 34.457 1.00 80.69 285 GLN A O 1
ATOM 2121 N N . ILE A 1 286 ? -0.761 6.007 33.874 1.00 82.81 286 ILE A N 1
ATOM 2122 C CA . ILE A 1 286 ? -0.028 6.284 35.115 1.00 82.81 286 ILE A CA 1
ATOM 2123 C C . ILE A 1 286 ? -1.015 6.373 36.277 1.00 82.81 286 ILE A C 1
ATOM 2125 O O . ILE A 1 286 ? -0.871 5.628 37.236 1.00 82.81 286 ILE A O 1
ATOM 2129 N N . GLU A 1 287 ? -2.079 7.162 36.136 1.00 87.88 287 GLU A N 1
ATOM 2130 C CA . GLU A 1 287 ? -3.110 7.310 37.167 1.00 87.88 287 GLU A CA 1
ATOM 2131 C C . GLU A 1 287 ? -3.818 5.975 37.469 1.00 87.88 287 GLU A C 1
ATOM 2133 O O . GLU A 1 287 ? -4.077 5.638 38.620 1.00 87.88 287 GLU A O 1
ATOM 2138 N N . ALA A 1 288 ? -4.104 5.161 36.446 1.00 85.31 288 ALA A N 1
ATOM 2139 C CA . ALA A 1 288 ? -4.673 3.829 36.643 1.00 85.31 288 ALA A CA 1
ATOM 2140 C C . ALA A 1 288 ? -3.687 2.866 37.327 1.00 85.31 288 ALA A C 1
ATOM 2142 O O . ALA A 1 288 ? -4.106 2.040 38.137 1.00 85.31 288 ALA A O 1
ATOM 2143 N N . ALA A 1 289 ? -2.390 2.959 37.017 1.00 86.56 289 ALA A N 1
ATOM 2144 C CA . ALA A 1 289 ? -1.351 2.169 37.669 1.00 86.56 289 ALA A CA 1
ATOM 2145 C C . ALA A 1 289 ? -1.136 2.603 39.126 1.00 86.56 289 ALA A C 1
ATOM 2147 O O . ALA A 1 289 ? -0.954 1.742 39.986 1.00 86.56 289 ALA A O 1
ATOM 2148 N N . GLU A 1 290 ? -1.200 3.903 39.410 1.00 90.12 290 GLU A N 1
ATOM 2149 C CA . GLU A 1 290 ? -1.180 4.471 40.761 1.00 90.12 290 GLU A CA 1
ATOM 2150 C C . GLU A 1 290 ? -2.400 4.001 41.552 1.00 90.12 290 GLU A C 1
ATOM 2152 O O . GLU A 1 290 ? -2.225 3.354 42.580 1.00 90.12 290 GLU A O 1
ATOM 2157 N N . ARG A 1 291 ? -3.616 4.144 41.007 1.00 89.06 291 ARG A N 1
ATOM 2158 C CA . ARG A 1 291 ? -4.844 3.619 41.632 1.00 89.06 291 ARG A CA 1
ATOM 2159 C C . ARG A 1 291 ? -4.792 2.110 41.870 1.00 89.06 291 ARG A C 1
ATOM 2161 O O . ARG A 1 291 ? -5.255 1.632 42.900 1.00 89.06 291 ARG A O 1
ATOM 2168 N N . ALA A 1 292 ? -4.217 1.338 40.948 1.00 88.69 292 ALA A N 1
ATOM 2169 C CA . ALA A 1 292 ? -4.046 -0.103 41.131 1.00 88.69 292 ALA A CA 1
ATOM 2170 C C . ALA A 1 292 ? -3.007 -0.441 42.215 1.00 88.69 292 ALA A C 1
ATOM 2172 O O . ALA A 1 292 ? -3.170 -1.432 42.930 1.00 88.69 292 ALA A O 1
ATOM 2173 N N . ARG A 1 293 ? -1.942 0.360 42.350 1.00 89.38 293 ARG A N 1
ATOM 2174 C CA . ARG A 1 293 ? -0.950 0.224 43.427 1.00 89.38 293 ARG A CA 1
ATOM 2175 C C . ARG A 1 293 ? -1.545 0.602 44.778 1.00 89.38 293 ARG A C 1
ATOM 2177 O O . ARG A 1 293 ? -1.355 -0.152 45.724 1.00 89.38 293 ARG A O 1
ATOM 2184 N N . GLU A 1 294 ? -2.296 1.694 44.849 1.00 89.06 294 GLU A N 1
ATOM 2185 C CA . GLU A 1 294 ? -3.018 2.124 46.050 1.00 89.06 294 GLU A CA 1
ATOM 2186 C C . GLU A 1 294 ? -4.038 1.072 46.485 1.00 89.06 294 GLU A C 1
ATOM 2188 O O . GLU A 1 294 ? -4.018 0.648 47.634 1.00 89.06 294 GLU A O 1
ATOM 2193 N N . ALA A 1 295 ? -4.849 0.550 45.559 1.00 87.12 295 ALA A N 1
ATOM 2194 C CA . ALA A 1 295 ? -5.806 -0.513 45.859 1.00 87.12 295 ALA A CA 1
ATOM 2195 C C . ALA A 1 295 ? -5.119 -1.784 46.389 1.00 87.12 295 ALA A C 1
ATOM 2197 O O . ALA A 1 295 ? -5.597 -2.391 47.346 1.00 87.12 295 ALA A O 1
ATOM 2198 N N . LYS A 1 296 ? -3.973 -2.172 45.809 1.00 87.94 296 LYS A N 1
ATOM 2199 C CA . LYS A 1 296 ? -3.167 -3.295 46.316 1.00 87.94 296 LYS A CA 1
ATOM 2200 C C . LYS A 1 296 ? -2.565 -3.005 47.692 1.00 87.94 296 LYS A C 1
ATOM 2202 O O . LYS A 1 296 ? -2.563 -3.894 48.536 1.00 87.94 296 LYS A O 1
ATOM 2207 N N . ALA A 1 297 ? -2.081 -1.787 47.932 1.00 85.50 297 ALA A N 1
ATOM 2208 C CA . ALA A 1 297 ? -1.533 -1.380 49.223 1.00 85.50 297 ALA A CA 1
ATOM 2209 C C . ALA A 1 297 ? -2.614 -1.355 50.318 1.00 85.50 297 ALA A C 1
ATOM 2211 O O . ALA A 1 297 ? -2.386 -1.859 51.415 1.00 85.50 297 ALA A O 1
ATOM 2212 N N . SER A 1 298 ? -3.813 -0.848 50.013 1.00 83.19 298 SER A N 1
ATOM 2213 C CA . SER A 1 298 ? -4.960 -0.875 50.925 1.00 83.19 298 SER A CA 1
ATOM 2214 C C . SER A 1 298 ? -5.455 -2.296 51.201 1.00 83.19 298 SER A C 1
ATOM 2216 O O . SER A 1 298 ? -5.777 -2.604 52.345 1.00 83.19 298 SER A O 1
ATOM 2218 N N . ALA A 1 299 ? -5.472 -3.179 50.196 1.00 80.19 299 ALA A N 1
ATOM 2219 C CA . ALA A 1 299 ? -5.819 -4.589 50.386 1.00 80.19 299 ALA A CA 1
ATOM 2220 C C . ALA A 1 299 ? -4.803 -5.314 51.289 1.00 80.19 299 ALA A C 1
ATOM 2222 O O . ALA A 1 299 ? -5.201 -5.991 52.232 1.00 80.19 299 ALA A O 1
ATOM 2223 N N . ALA A 1 300 ? -3.501 -5.093 51.073 1.00 78.62 300 ALA A N 1
ATOM 2224 C CA . ALA A 1 300 ? -2.447 -5.653 51.922 1.00 78.62 300 ALA A CA 1
ATOM 2225 C C . ALA A 1 300 ? -2.502 -5.114 53.367 1.00 78.62 300 ALA A C 1
ATOM 2227 O O . ALA A 1 300 ? -2.271 -5.855 54.323 1.00 78.62 300 ALA A O 1
ATOM 2228 N N . ALA A 1 301 ? -2.853 -3.835 53.550 1.00 76.75 301 ALA A N 1
ATOM 2229 C CA . ALA A 1 301 ? -3.034 -3.237 54.873 1.00 76.75 301 ALA A CA 1
ATOM 2230 C C . ALA A 1 301 ? -4.279 -3.772 55.607 1.00 76.75 301 ALA A C 1
ATOM 2232 O O . ALA A 1 301 ? -4.248 -3.924 56.827 1.00 76.75 301 ALA A O 1
ATOM 2233 N N . ALA A 1 302 ? -5.357 -4.086 54.880 1.00 73.62 302 ALA A N 1
ATOM 2234 C CA . ALA A 1 302 ? -6.559 -4.703 55.442 1.00 73.62 302 ALA A CA 1
ATOM 2235 C C . ALA A 1 302 ? -6.316 -6.157 55.886 1.00 73.62 302 ALA A C 1
ATOM 2237 O O . ALA A 1 302 ? -6.830 -6.572 56.921 1.00 73.62 302 ALA A O 1
ATOM 2238 N N . GLU A 1 303 ? -5.489 -6.907 55.155 1.00 68.75 303 GLU A N 1
ATOM 2239 C CA . GLU A 1 303 ? -5.112 -8.289 55.491 1.00 68.75 303 GLU A CA 1
ATOM 2240 C C . GLU A 1 303 ? -4.101 -8.369 56.655 1.00 68.75 303 GLU A C 1
ATOM 2242 O O . GLU A 1 303 ? -4.013 -9.380 57.345 1.00 68.75 303 GLU A O 1
ATOM 2247 N N . SER A 1 304 ? -3.389 -7.270 56.934 1.00 62.84 304 SER A N 1
ATOM 2248 C CA . SER A 1 304 ? -2.435 -7.151 58.048 1.00 62.84 304 SER A CA 1
ATOM 2249 C C . SER A 1 304 ? -3.069 -6.703 59.373 1.00 62.84 304 SER A C 1
ATOM 2251 O O . SER A 1 304 ? -2.353 -6.556 60.366 1.00 62.84 304 SER A O 1
ATOM 2253 N N . GLN A 1 305 ? -4.387 -6.463 59.427 1.00 56.94 305 GLN A N 1
ATOM 2254 C CA . GLN A 1 305 ? -5.050 -6.214 60.708 1.00 56.94 305 GLN A CA 1
ATOM 2255 C C . GLN A 1 305 ? -5.091 -7.526 61.509 1.00 56.94 305 GLN A C 1
ATOM 2257 O O . GLN A 1 305 ? -5.722 -8.487 61.064 1.00 56.94 305 GLN A O 1
ATOM 2262 N N . PRO A 1 306 ? -4.428 -7.606 62.681 1.00 60.88 306 PRO A N 1
ATOM 2263 C CA . PRO A 1 306 ? -4.444 -8.817 63.484 1.00 60.88 306 PRO A CA 1
ATOM 2264 C C . PRO A 1 306 ? -5.886 -9.119 63.889 1.00 60.88 306 PRO A C 1
ATOM 2266 O O . PRO A 1 306 ? -6.592 -8.240 64.390 1.00 60.88 306 PRO A O 1
ATOM 2269 N N . ALA A 1 307 ? -6.315 -10.362 63.651 1.00 62.31 307 ALA A N 1
ATOM 2270 C CA . ALA A 1 307 ? -7.634 -10.845 64.033 1.00 62.31 307 ALA A CA 1
ATOM 2271 C C . ALA A 1 307 ? -7.940 -10.424 65.484 1.00 62.31 307 ALA A C 1
ATOM 2273 O O . ALA A 1 307 ? -7.075 -10.610 66.350 1.00 62.31 307 ALA A O 1
ATOM 2274 N N . PRO A 1 308 ? -9.125 -9.847 65.770 1.00 63.91 308 PRO A N 1
ATOM 2275 C CA . PRO A 1 308 ? -9.462 -9.412 67.115 1.00 63.91 308 PRO A CA 1
ATOM 2276 C C . PRO A 1 308 ? -9.340 -10.614 68.047 1.00 63.91 308 PRO A C 1
ATOM 2278 O O . PRO A 1 308 ? -10.069 -11.599 67.916 1.00 63.91 308 PRO A O 1
ATOM 2281 N N . THR A 1 309 ? -8.373 -10.548 68.962 1.00 59.81 309 THR A N 1
ATOM 2282 C CA . THR A 1 309 ? -8.137 -11.587 69.956 1.00 59.81 309 THR A CA 1
ATOM 2283 C C . THR A 1 309 ? -9.441 -11.817 70.720 1.00 59.81 309 THR A C 1
ATOM 2285 O O . THR A 1 309 ? -9.985 -10.869 71.300 1.00 59.81 309 THR A O 1
ATOM 2288 N N . PRO A 1 310 ? -9.998 -13.043 70.715 1.00 61.75 310 PRO A N 1
ATOM 2289 C CA . PRO A 1 310 ? -11.222 -13.313 71.446 1.00 61.75 310 PRO A CA 1
ATOM 2290 C C . PRO A 1 310 ? -10.961 -13.044 72.929 1.00 61.75 310 PRO A C 1
ATOM 2292 O O . PRO A 1 310 ? -10.073 -13.641 73.540 1.00 61.75 310 PRO A O 1
ATOM 2295 N N . LYS A 1 311 ? -11.717 -12.104 73.510 1.00 57.16 311 LYS A N 1
ATOM 2296 C CA . LYS A 1 311 ? -11.686 -11.808 74.946 1.00 57.16 311 LYS A CA 1
ATOM 2297 C C . LYS A 1 311 ? -12.040 -13.084 75.712 1.00 57.16 311 LYS A C 1
ATOM 2299 O O . LYS A 1 311 ? -13.206 -13.452 75.807 1.00 57.16 311 LYS A O 1
ATOM 2304 N N . SER A 1 312 ? -11.025 -13.742 76.267 1.00 48.22 312 SER A N 1
ATOM 2305 C CA . SER A 1 312 ? -11.167 -14.841 77.222 1.00 48.22 312 SER A CA 1
ATOM 2306 C C . SER A 1 312 ? -11.979 -14.358 78.430 1.00 48.22 312 SER A C 1
ATOM 2308 O O . SER A 1 312 ? -11.469 -13.638 79.291 1.00 48.22 312 SER A 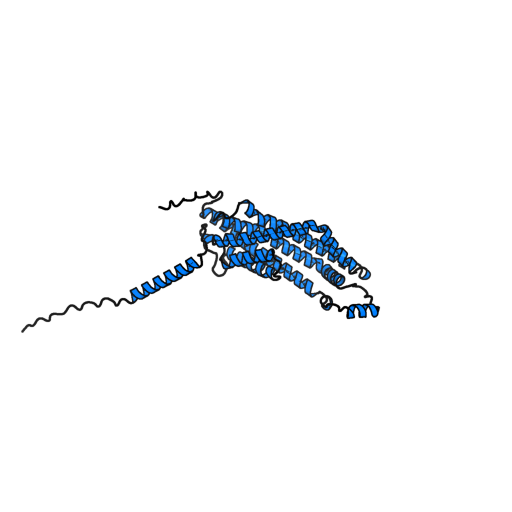O 1
ATOM 2310 N N . SER A 1 313 ? -13.253 -14.742 78.497 1.00 46.81 313 SER A N 1
ATOM 2311 C CA . SER A 1 313 ? -14.114 -14.520 79.655 1.00 46.81 313 SER A CA 1
ATOM 2312 C C . SER A 1 313 ? -13.587 -15.323 80.847 1.00 46.81 313 SER A C 1
ATOM 2314 O O . SER A 1 313 ? -13.599 -16.554 80.833 1.00 46.81 313 SER A O 1
ATOM 2316 N N . GLY A 1 314 ? -13.119 -14.621 81.880 1.00 47.16 314 GLY A N 1
ATOM 2317 C CA . GLY A 1 314 ? -12.595 -15.214 83.106 1.00 47.16 314 GLY A CA 1
ATOM 2318 C C . GLY A 1 314 ? -13.609 -16.121 83.807 1.00 47.16 314 GLY A C 1
ATOM 2319 O O . GLY A 1 314 ? -14.642 -15.672 84.303 1.00 47.16 314 GLY A O 1
ATOM 2320 N N . SER A 1 315 ? -13.273 -17.409 83.899 1.00 49.22 315 SER A N 1
ATOM 2321 C CA . SER A 1 315 ? -13.965 -18.385 84.739 1.00 49.22 315 SER A CA 1
ATOM 2322 C C . SER A 1 315 ? -13.666 -18.105 86.217 1.00 49.22 315 SER A C 1
ATOM 2324 O O . SER A 1 315 ? -12.649 -18.527 86.772 1.00 49.22 315 SER A O 1
ATOM 2326 N N . ARG A 1 316 ? -14.599 -17.409 86.868 1.00 52.84 316 ARG A N 1
ATOM 2327 C CA . ARG A 1 316 ? -14.689 -17.210 88.319 1.00 52.84 316 ARG A CA 1
ATOM 2328 C C . ARG A 1 316 ? -14.978 -18.557 88.998 1.00 52.84 316 ARG A C 1
ATOM 2330 O O . ARG A 1 316 ? -16.135 -18.930 89.186 1.00 52.84 316 ARG A O 1
ATOM 2337 N N . LYS A 1 317 ? -13.931 -19.311 89.351 1.00 54.53 317 LYS A N 1
ATOM 2338 C CA . LYS A 1 317 ? -14.070 -20.593 90.057 1.00 54.53 317 LYS A CA 1
ATOM 2339 C C . LYS A 1 317 ? -14.502 -20.337 91.504 1.00 54.53 317 LYS A C 1
ATOM 2341 O O . LYS A 1 317 ? -13.788 -19.748 92.312 1.00 54.53 317 LYS A O 1
ATOM 2346 N N . LYS A 1 318 ? -15.741 -20.736 91.780 1.00 53.38 318 LYS A N 1
ATOM 2347 C CA . LYS A 1 318 ? -16.476 -20.575 93.032 1.00 53.38 318 LYS A CA 1
ATOM 2348 C C . LYS A 1 318 ? -15.954 -21.582 94.062 1.00 53.38 318 LYS A C 1
ATOM 2350 O O . LYS A 1 318 ? -16.045 -22.789 93.865 1.00 53.38 318 LYS A O 1
ATOM 2355 N N . ARG A 1 319 ? -15.420 -21.049 95.158 1.00 48.69 319 ARG A N 1
ATOM 2356 C CA . ARG A 1 319 ? -15.083 -21.726 96.417 1.00 48.69 319 ARG A CA 1
ATOM 2357 C C . ARG A 1 319 ? -16.313 -22.467 96.958 1.00 48.69 319 ARG A C 1
ATOM 2359 O O . ARG A 1 319 ? -17.356 -21.838 97.153 1.00 48.69 319 ARG A O 1
ATOM 2366 N N . ARG A 1 320 ? -16.203 -23.770 97.236 1.00 51.16 320 ARG A N 1
ATOM 2367 C CA . ARG A 1 320 ? -17.150 -24.472 98.112 1.00 51.16 320 ARG A CA 1
ATOM 2368 C C . ARG A 1 320 ? -16.477 -25.654 98.817 1.00 51.16 320 ARG A C 1
ATOM 2370 O O . ARG A 1 320 ? -16.025 -26.558 98.133 1.00 51.16 320 ARG A O 1
ATOM 2377 N N . LYS A 1 321 ? -16.539 -25.557 100.152 1.00 43.81 321 LYS A N 1
ATOM 2378 C CA . LYS A 1 321 ? -16.358 -26.551 101.222 1.00 43.81 321 LYS A CA 1
ATOM 2379 C C . LYS A 1 321 ? -15.036 -27.302 101.273 1.00 43.81 321 LYS A C 1
ATOM 2381 O O . LYS A 1 321 ? -14.825 -28.194 100.434 1.00 43.81 321 LYS A O 1
#

Sequence (321 aa):
MSTQRQRPVRVIPDALDPQQTVEIEKRWLPRGGVLAILAGLLPLIGIILEIGVSRDRPDDAGQVVSVADAITRYAAGDQGQGLHGIQAGVAAVYGDHAASLIGSALLNGLGALLLAPLLYGLLRSAYRRRPSFPTWFQWLPVVGAVVFGIGGTAALVYDAIQRQDFSNLPIAAQTNTAATDALNASRDDLTGLVLLGSFGQMFVAVGIGAAALSAMNVGLLTRVMGIVGVMIAVFTVLPIVQGAPFLRSFWLVALGLILLGRWPGGRPPAWDGGVPRPWPTRAQQIEAAERAREAKASAAAAESQPAPTPKSSGSRKKRRK

Radius of gyration: 32.08 Å; chains: 1; bounding box: 70×58×135 Å

pLDDT: mean 85.44, std 14.01, range [43.81, 98.56]